Protein AF-A0A1D1XYA9-F1 (afdb_monomer)

Nearest PDB structures (foldseek):
  1x5m-assembly1_A  TM=8.424E-01  e=3.763E-08  Homo sapiens
  2jki-assembly3_U  TM=9.113E-01  e=1.840E-07  Arabidopsis thaliana
  7l7i-assembly1_E  TM=8.552E-01  e=3.092E-06  Homo sapiens
  1rl1-assembly1_A  TM=8.818E-01  e=4.400E-06  Homo sapiens
  7krj-assembly1_C  TM=6.692E-01  e=5.962E-07  Homo sapiens

InterPro domains:
  IPR007052 CS domain [PF04969] (94-170)
  IPR007052 CS domain [PS51203] (90-180)
  IPR007699 SGS domain [PS51048] (165-239)
  IPR008978 HSP20-like chaperone [G3DSA:2.60.40.790] (89-188)
  IPR008978 HSP20-like chaperone [SSF49764] (94-193)
  IPR015120 Siah interacting protein, N-terminal [PF09032] (16-77)
  IPR037201 Calcyclin-binding protein, N-terminal [SSF140106] (14-53)
  IPR037893 Calcyclin-binding Protein, CS domain [cd06468] (92-180)

Secondary structure (DSSP, 8-state):
-HHHHHHHHHHHHHHHHHHHHHHHHHHHHHH--SHHHHHHHHHHHHHHHHHHHHHS----------------------------PPPPEEE----EEEE-SSEEEEEE--SS--GGGEEEEEETTEEEEEEEEETTEEEEEEESSBSS-B-GGG-EEEE-SS-EEEEEEBSS-S--S-SB----TT-----TTS-HHHHHHHHHHHHHHHS-HHHHHHHHHHHHHHHTT----TTTT--

Sequence (239 aa):
LSLSLSITSMAAESEEQLRLDLEELTRLQGLAKRPRVASLLSSEIRSLGDQLSRAAPAVAPAKAAPAHVATSSPVGQVPTSATAAAPSYVTLGSFGWDQDGDKLKIYVSLEGVEQEKVDAVFKAMSIDVKFHDVRAKNYRCVIPKLNKEIVPEKCKVVVKPSKVIITLHKASKGNWLDLHFKEDRLKPNLDKDKNPMAGIMDLMKNMYEDGDDDMKKTIAKAWTDARSGKAADPLKGYR

Solvent-accessible surface area (backbone atoms only — not comparable to full-atom values): 14476 Å² total; per-residue (Å²): 112,73,70,62,53,53,56,53,51,55,52,51,55,52,53,50,51,53,49,53,52,43,53,51,45,53,56,51,36,77,68,43,87,47,70,71,58,30,53,53,40,53,53,49,45,50,55,49,50,53,53,54,61,68,70,48,87,82,78,81,86,90,87,79,89,88,80,90,86,90,88,80,89,89,87,83,91,78,93,75,72,84,75,73,74,75,81,70,63,45,70,64,89,71,66,51,74,51,71,53,74,53,37,35,39,38,40,35,82,44,54,65,59,51,70,89,40,48,49,76,49,62,44,49,41,27,42,39,36,36,36,48,65,35,84,84,38,28,37,32,48,72,42,85,44,34,54,59,52,34,37,43,89,69,38,50,77,46,70,39,74,63,29,32,39,39,37,41,26,47,64,56,82,62,87,75,94,48,68,54,56,69,80,73,89,78,66,80,81,73,54,91,84,52,56,75,71,55,50,52,52,51,54,52,48,54,48,44,71,76,38,57,73,70,52,29,52,52,52,54,48,53,54,51,31,62,72,68,70,54,74,74,69,88,65,83,80,77,127

Structure (mmCIF, N/CA/C/O backbone):
data_AF-A0A1D1XYA9-F1
#
_entry.id   AF-A0A1D1XYA9-F1
#
loop_
_atom_site.group_PDB
_atom_site.id
_atom_site.type_symbol
_atom_site.label_atom_id
_atom_site.label_alt_id
_atom_site.label_comp_id
_atom_site.label_asym_id
_atom_site.label_entity_id
_atom_site.label_seq_id
_atom_site.pdbx_PDB_ins_code
_atom_site.Cartn_x
_atom_site.Cartn_y
_atom_site.Cartn_z
_atom_site.occupancy
_atom_site.B_iso_or_equiv
_atom_site.auth_seq_id
_atom_site.auth_comp_id
_atom_site.auth_asym_id
_atom_site.auth_atom_id
_atom_site.pdbx_PDB_model_num
ATOM 1 N N . LEU A 1 1 ? -10.480 9.704 37.709 1.00 51.12 1 LEU A N 1
ATOM 2 C CA . LEU A 1 1 ? -10.652 11.136 37.371 1.00 51.12 1 LEU A CA 1
ATOM 3 C C . LEU A 1 1 ? -9.567 11.617 36.406 1.00 51.12 1 LEU A C 1
ATOM 5 O O . LEU A 1 1 ? -9.931 11.984 35.302 1.00 51.12 1 LEU A O 1
ATOM 9 N N . SER A 1 2 ? -8.269 11.514 36.734 1.00 50.78 2 SER A N 1
ATOM 10 C CA . SER A 1 2 ? -7.175 11.960 35.838 1.00 50.78 2 SER A CA 1
ATOM 11 C C . SER A 1 2 ? -7.139 11.249 34.464 1.00 50.78 2 SER A C 1
ATOM 13 O O . SER A 1 2 ? -7.125 11.910 33.434 1.00 50.78 2 SER A O 1
ATOM 15 N N . LEU A 1 3 ? -7.269 9.912 34.421 1.00 44.91 3 LEU A N 1
ATOM 16 C CA . LEU A 1 3 ? -7.270 9.147 33.157 1.00 44.91 3 LEU A CA 1
ATOM 17 C C . LEU A 1 3 ? -8.447 9.487 32.220 1.00 44.91 3 LEU A C 1
ATOM 19 O O . LEU A 1 3 ? -8.298 9.474 31.003 1.00 44.91 3 LEU A O 1
ATOM 23 N N . SER A 1 4 ? -9.621 9.785 32.782 1.00 46.03 4 SER A N 1
ATOM 24 C CA . SER A 1 4 ? -10.834 10.075 32.007 1.00 46.03 4 SER A CA 1
ATOM 25 C C . SER A 1 4 ? -10.767 11.447 31.330 1.00 46.03 4 SER A C 1
ATOM 27 O O . SER A 1 4 ? -11.264 11.598 30.217 1.00 46.03 4 SER A O 1
ATOM 29 N N . LEU A 1 5 ? -10.110 12.430 31.960 1.00 48.19 5 LEU A N 1
ATOM 30 C CA . LEU A 1 5 ? -9.867 13.735 31.339 1.00 48.19 5 LEU A CA 1
ATOM 31 C C . LEU A 1 5 ? -8.844 13.633 30.198 1.00 48.19 5 LEU A C 1
ATOM 33 O O . LEU A 1 5 ? -9.063 14.224 29.146 1.00 48.19 5 LEU A O 1
ATOM 37 N N . SER A 1 6 ? -7.777 12.841 30.360 1.00 50.16 6 SER A N 1
ATOM 38 C CA . SER A 1 6 ? -6.761 12.659 29.310 1.00 50.16 6 SER A CA 1
ATOM 39 C C . SER A 1 6 ? -7.313 11.973 28.056 1.00 50.16 6 SER A C 1
ATOM 41 O O . SER A 1 6 ? -7.012 12.399 26.947 1.00 50.16 6 SER A O 1
ATOM 43 N N . ILE A 1 7 ? -8.172 10.959 28.211 1.00 50.16 7 ILE A N 1
ATOM 44 C CA . ILE A 1 7 ? -8.808 10.271 27.071 1.00 50.16 7 ILE A CA 1
ATOM 45 C C . ILE A 1 7 ? -9.771 11.207 26.325 1.00 50.16 7 ILE A C 1
ATOM 47 O O . ILE A 1 7 ? -9.839 11.177 25.100 1.00 50.16 7 ILE A O 1
ATOM 51 N N . THR A 1 8 ? -10.479 12.070 27.057 1.00 55.09 8 THR A N 1
ATOM 52 C CA . THR A 1 8 ? -11.399 13.053 26.462 1.00 55.09 8 THR A CA 1
ATOM 53 C C . THR A 1 8 ? -10.635 14.158 25.719 1.00 55.09 8 THR A C 1
ATOM 55 O O . THR A 1 8 ? -11.054 14.563 24.640 1.00 55.09 8 THR A O 1
ATOM 58 N N . SER A 1 9 ? -9.480 14.586 26.247 1.00 54.47 9 SER A N 1
ATOM 59 C CA . SER A 1 9 ? -8.580 15.552 25.594 1.00 54.47 9 SER A CA 1
ATOM 60 C C . SER A 1 9 ? -8.038 15.022 24.263 1.00 54.47 9 SER A C 1
ATOM 62 O O . SER A 1 9 ? -8.155 15.692 23.244 1.00 54.47 9 SER A O 1
ATOM 64 N N . MET A 1 10 ? -7.540 13.782 24.246 1.00 56.78 10 MET A N 1
ATOM 65 C CA . MET A 1 10 ? -6.978 13.166 23.036 1.00 56.78 10 MET A CA 1
ATOM 66 C C . MET A 1 10 ? -8.022 12.926 21.933 1.00 56.78 10 MET A C 1
ATOM 68 O O . MET A 1 10 ? -7.704 12.979 20.742 1.00 56.78 10 MET A O 1
ATOM 72 N N . ALA A 1 11 ? -9.273 12.641 22.313 1.00 61.34 11 ALA A N 1
ATOM 73 C CA . ALA A 1 11 ? -10.373 12.484 21.364 1.00 61.34 11 ALA A CA 1
ATOM 74 C C . ALA A 1 11 ? -10.750 13.820 20.700 1.00 61.34 11 ALA A C 1
ATOM 76 O O . ALA A 1 11 ? -11.000 13.845 19.497 1.00 61.34 11 ALA A O 1
ATOM 77 N N . ALA A 1 12 ? -10.722 14.922 21.457 1.00 64.81 12 ALA A N 1
ATOM 78 C CA . ALA A 1 12 ? -10.974 16.264 20.935 1.00 64.81 12 ALA A CA 1
ATOM 79 C C . ALA A 1 12 ? -9.864 16.730 19.974 1.00 64.81 12 ALA A C 1
ATOM 81 O O . ALA A 1 12 ? -10.164 17.241 18.899 1.00 64.81 12 ALA A O 1
ATOM 82 N N . GLU A 1 13 ? -8.595 16.467 20.307 1.00 66.38 13 GLU A N 1
ATOM 83 C CA . GLU A 1 13 ? -7.449 16.765 19.430 1.00 66.38 13 GLU A CA 1
ATOM 84 C C . GLU A 1 13 ? -7.518 15.976 18.110 1.00 66.38 13 GLU A C 1
ATOM 86 O O . GLU A 1 13 ? -7.204 16.495 17.040 1.00 66.38 13 GLU A O 1
ATOM 91 N N . SER A 1 14 ? -7.993 14.727 18.162 1.00 74.12 14 SER A N 1
ATOM 92 C CA . SER A 1 14 ? -8.193 13.905 16.961 1.00 74.12 14 SER A CA 1
ATOM 93 C C . SER A 1 14 ? -9.337 14.430 16.083 1.00 74.12 14 SER A C 1
ATOM 95 O O . SER A 1 14 ? -9.242 14.390 14.859 1.00 74.12 14 SER A O 1
ATOM 97 N N . GLU A 1 15 ? -10.416 14.938 16.684 1.00 76.38 15 GLU A N 1
ATOM 98 C CA . GLU A 1 15 ? -11.542 15.543 15.961 1.00 76.38 15 GLU A CA 1
ATOM 99 C C . GLU A 1 15 ? -11.146 16.863 15.278 1.00 76.38 15 GLU A C 1
ATOM 101 O O . GLU A 1 15 ? -11.545 17.129 14.142 1.00 76.38 15 GLU A O 1
ATOM 106 N N . GLU A 1 16 ? -10.336 17.678 15.954 1.00 80.19 16 GLU A N 1
ATOM 107 C CA . GLU A 1 16 ? -9.796 18.926 15.412 1.00 80.19 16 GLU A CA 1
ATOM 108 C C . GLU A 1 16 ? -8.854 18.666 14.231 1.00 80.19 16 GLU A C 1
ATOM 110 O O . GLU A 1 16 ? -9.000 19.295 13.181 1.00 80.19 16 GLU A O 1
ATOM 115 N N . GLN A 1 17 ? -7.972 17.668 14.340 1.00 76.75 17 GLN A N 1
ATOM 116 C CA . GLN A 1 17 ? -7.098 17.270 13.235 1.00 76.75 17 GLN A CA 1
ATOM 117 C C . GLN A 1 17 ? -7.904 16.809 12.011 1.00 76.75 17 GLN A C 1
ATOM 119 O O . GLN A 1 17 ? -7.635 17.241 10.894 1.00 76.75 17 GLN A O 1
ATOM 124 N N . LEU A 1 18 ? -8.957 16.008 12.218 1.00 77.75 18 LEU A N 1
ATOM 125 C CA . LEU A 1 18 ? -9.845 15.570 11.136 1.00 77.75 18 LEU A CA 1
ATOM 126 C C . LEU A 1 18 ? -10.568 16.742 10.455 1.00 77.75 18 LEU A C 1
ATOM 128 O O . LEU A 1 18 ? -10.808 16.692 9.248 1.00 77.75 18 LEU A O 1
ATOM 132 N N . ARG A 1 19 ? -10.922 17.797 11.201 1.00 82.12 19 ARG A N 1
ATOM 133 C CA . ARG A 1 19 ? -11.514 19.018 10.632 1.00 82.12 19 ARG A CA 1
ATOM 134 C C . ARG A 1 19 ? -10.528 19.776 9.750 1.00 82.12 19 ARG A C 1
ATOM 136 O O . ARG A 1 19 ? -10.905 20.167 8.645 1.00 82.12 19 ARG A O 1
ATOM 143 N N . LEU A 1 20 ? -9.295 19.958 10.222 1.00 84.00 20 LEU A N 1
ATOM 144 C CA . LEU A 1 20 ? -8.232 20.629 9.468 1.00 84.00 20 LEU A CA 1
ATOM 145 C C . LEU A 1 20 ? -7.917 19.875 8.170 1.00 84.00 20 LEU A C 1
ATOM 147 O O . LEU A 1 20 ? -7.847 20.481 7.100 1.00 84.00 20 LEU A O 1
ATOM 151 N N . ASP A 1 21 ? -7.829 18.548 8.246 1.00 80.19 21 ASP A N 1
ATOM 152 C CA . ASP A 1 21 ? -7.585 17.692 7.086 1.00 80.19 21 ASP A CA 1
ATOM 153 C C . ASP A 1 21 ? -8.730 17.800 6.052 1.00 80.19 21 ASP A C 1
ATOM 155 O O . ASP A 1 21 ? -8.491 17.852 4.842 1.00 80.19 21 ASP A O 1
ATOM 159 N N . LEU A 1 22 ? -9.989 17.882 6.506 1.00 84.12 22 LEU A N 1
ATOM 160 C CA . LEU A 1 22 ? -11.164 18.043 5.637 1.00 84.12 22 LEU A CA 1
ATOM 161 C C . LEU A 1 22 ? -11.150 19.405 4.922 1.00 84.12 22 LEU A C 1
ATOM 163 O O . LEU A 1 22 ? -11.415 19.484 3.715 1.00 84.12 22 LEU A O 1
ATOM 167 N N . GLU A 1 23 ? -10.803 20.473 5.639 1.00 87.25 23 GLU A N 1
ATOM 168 C CA . GLU A 1 23 ? -10.660 21.814 5.068 1.00 87.25 23 GLU A CA 1
ATOM 169 C C . GLU A 1 23 ? -9.548 21.856 4.007 1.00 87.25 23 GLU A C 1
ATOM 171 O O . GLU A 1 23 ? -9.762 22.344 2.889 1.00 87.25 23 GLU A O 1
ATOM 176 N N . GLU A 1 24 ? -8.387 21.265 4.300 1.00 91.19 24 GLU A N 1
ATOM 177 C CA . GLU A 1 24 ? -7.273 21.205 3.355 1.00 91.19 24 GLU A CA 1
ATOM 178 C C . GLU A 1 24 ? -7.625 20.398 2.098 1.00 91.19 24 GLU A C 1
ATOM 180 O O . GLU A 1 24 ? -7.390 20.862 0.975 1.00 91.19 24 GLU A O 1
ATOM 185 N N . LEU A 1 25 ? -8.242 19.224 2.248 1.00 86.12 25 LEU A N 1
ATOM 186 C CA . LEU A 1 25 ? -8.648 18.394 1.111 1.00 86.12 25 LEU A CA 1
ATOM 187 C C . LEU A 1 25 ? -9.691 19.088 0.232 1.00 86.12 25 LEU A C 1
ATOM 189 O O . LEU A 1 25 ? -9.621 18.986 -0.996 1.00 86.12 25 LEU A O 1
ATOM 193 N N . THR A 1 26 ? -10.613 19.841 0.835 1.00 85.88 26 THR A N 1
ATOM 194 C CA . THR A 1 26 ? -11.603 20.647 0.103 1.00 85.88 26 THR A CA 1
ATOM 195 C C . THR A 1 26 ? -10.918 21.741 -0.718 1.00 85.88 26 THR A C 1
ATOM 197 O O . THR A 1 26 ? -11.219 21.921 -1.902 1.00 85.88 26 THR A O 1
ATOM 200 N N . ARG A 1 27 ? -9.918 22.420 -0.14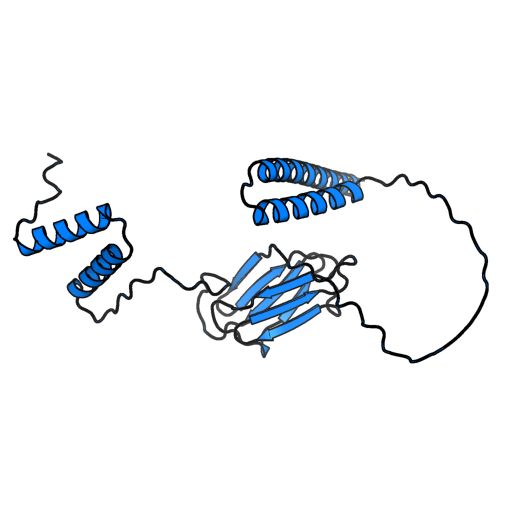1 1.00 93.06 27 ARG A N 1
ATOM 201 C CA . ARG A 1 27 ? -9.097 23.405 -0.862 1.00 93.06 27 ARG A CA 1
ATOM 202 C C . ARG A 1 27 ? -8.337 22.765 -2.027 1.00 93.06 27 ARG A C 1
ATOM 204 O O . ARG A 1 27 ? -8.321 23.315 -3.129 1.00 93.06 27 ARG A O 1
ATOM 211 N N . LEU A 1 28 ? -7.732 21.594 -1.814 1.00 85.62 28 LEU A N 1
ATOM 212 C CA . LEU A 1 28 ? -6.995 20.858 -2.848 1.00 85.62 28 LEU A CA 1
ATOM 213 C C . LEU A 1 28 ? -7.907 20.356 -3.973 1.00 85.62 28 LEU A C 1
ATOM 215 O O . LEU A 1 28 ? -7.506 20.379 -5.139 1.00 85.62 28 LEU A O 1
ATOM 219 N N . GLN A 1 29 ? -9.142 19.958 -3.657 1.00 88.06 29 GLN A N 1
ATOM 220 C CA . GLN A 1 29 ? -10.136 19.570 -4.657 1.00 88.06 29 GLN A CA 1
ATOM 221 C C . GLN A 1 29 ? -10.451 20.730 -5.609 1.00 88.06 29 GLN A C 1
ATOM 223 O O . GLN A 1 29 ? -10.501 20.516 -6.820 1.00 88.06 29 GLN A O 1
ATOM 228 N N . GLY A 1 30 ? -10.582 21.957 -5.091 1.00 85.88 30 GLY A N 1
ATOM 229 C CA . GLY A 1 30 ? -10.803 23.157 -5.906 1.00 85.88 30 GLY A CA 1
ATOM 230 C C . GLY A 1 30 ? -9.649 23.485 -6.863 1.00 85.88 30 GLY A C 1
ATOM 231 O O . GLY A 1 30 ? -9.859 24.095 -7.909 1.00 85.88 30 GLY A O 1
ATOM 232 N N . LEU A 1 31 ? -8.429 23.038 -6.547 1.00 91.44 31 LEU A N 1
ATOM 233 C CA . LEU A 1 31 ? -7.243 23.215 -7.393 1.00 91.44 31 LEU A CA 1
ATOM 234 C C . LEU A 1 31 ? -7.054 22.077 -8.414 1.00 91.44 31 LEU A C 1
ATOM 236 O O . LEU A 1 31 ? -6.253 22.198 -9.349 1.00 91.44 31 LEU A O 1
ATOM 240 N N . ALA A 1 32 ? -7.768 20.960 -8.259 1.00 89.44 32 ALA A N 1
ATOM 241 C CA . ALA A 1 32 ? -7.573 19.766 -9.068 1.00 89.44 32 ALA A CA 1
ATOM 242 C C . ALA A 1 32 ? -8.184 19.912 -10.475 1.00 89.44 32 ALA A C 1
ATOM 244 O O . ALA A 1 32 ? -9.393 19.859 -10.668 1.00 89.44 32 ALA A O 1
ATOM 245 N N . LYS A 1 33 ? -7.325 19.999 -11.500 1.00 86.38 33 LYS A N 1
ATOM 246 C CA . LYS A 1 33 ? -7.744 20.092 -12.916 1.00 86.38 33 LYS A CA 1
ATOM 247 C C . LYS A 1 33 ? -8.022 18.738 -13.580 1.00 86.38 33 LYS A C 1
ATOM 249 O O . LYS A 1 33 ? -8.613 18.684 -14.654 1.00 86.38 33 LYS A O 1
ATOM 254 N N . ARG A 1 34 ? -7.547 17.634 -12.987 1.00 83.44 34 ARG A N 1
ATOM 255 C CA . ARG A 1 34 ? -7.696 16.282 -13.550 1.00 83.44 34 ARG A CA 1
ATOM 256 C C . ARG A 1 34 ? -8.888 15.559 -12.906 1.00 83.44 34 ARG A C 1
ATOM 258 O O . ARG A 1 34 ? -8.897 15.420 -11.684 1.00 83.44 34 ARG A O 1
ATOM 265 N N . PRO A 1 35 ? -9.817 14.982 -13.692 1.00 71.12 35 PRO A N 1
ATOM 266 C CA . PRO A 1 35 ? -11.052 14.388 -13.168 1.00 71.12 35 PRO A CA 1
ATOM 267 C C . PRO A 1 35 ? -10.803 13.183 -12.253 1.00 71.12 35 PRO A C 1
ATOM 269 O O . PRO A 1 35 ? -11.476 13.022 -11.241 1.00 71.12 35 PRO A O 1
ATOM 272 N N . ARG A 1 36 ? -9.777 12.372 -12.546 1.00 68.69 36 ARG A N 1
ATOM 273 C CA . ARG A 1 36 ? -9.372 11.262 -11.664 1.00 68.69 36 ARG A CA 1
ATOM 274 C C . ARG A 1 36 ? -8.899 11.743 -10.288 1.00 68.69 36 ARG A C 1
ATOM 276 O O . ARG A 1 36 ? -9.199 11.101 -9.291 1.00 68.69 36 ARG A O 1
ATOM 283 N N . VAL A 1 37 ? -8.187 12.870 -10.237 1.00 69.44 37 VAL A N 1
ATOM 284 C CA . VAL A 1 37 ? -7.671 13.445 -8.985 1.00 69.44 37 VAL A CA 1
ATOM 285 C C . VAL A 1 37 ? -8.808 14.088 -8.191 1.00 69.44 37 VAL A C 1
ATOM 287 O O . VAL A 1 37 ? -8.926 13.843 -6.997 1.00 69.44 37 VAL A O 1
ATOM 290 N N . ALA A 1 38 ? -9.704 14.819 -8.858 1.00 79.50 38 ALA A N 1
ATOM 291 C CA . ALA A 1 38 ? -10.894 15.390 -8.226 1.00 79.50 38 ALA A CA 1
ATOM 292 C C . ALA A 1 38 ? -11.816 14.308 -7.635 1.00 79.50 38 ALA A C 1
ATOM 294 O O . ALA A 1 38 ? -12.312 14.464 -6.520 1.00 79.50 38 ALA A O 1
ATOM 295 N N . SER A 1 39 ? -11.997 13.187 -8.346 1.00 73.38 39 SER A N 1
ATOM 296 C CA . SER A 1 39 ? -12.776 12.046 -7.853 1.00 73.38 39 SER A CA 1
ATOM 297 C C . SER A 1 39 ? -12.146 11.418 -6.609 1.00 73.38 39 SER A C 1
ATOM 299 O O . SER A 1 39 ? -12.869 11.130 -5.659 1.00 73.38 39 SER A O 1
ATOM 301 N N . LEU A 1 40 ? -10.822 11.241 -6.590 1.00 81.50 40 LEU A N 1
ATOM 302 C CA . LEU A 1 40 ? -10.108 10.683 -5.440 1.00 81.50 40 LEU A CA 1
ATOM 303 C C . LEU A 1 40 ? -10.218 11.592 -4.205 1.00 81.50 40 LEU A C 1
ATOM 305 O O . LEU A 1 40 ? -10.551 11.127 -3.118 1.00 81.50 40 LEU A O 1
ATOM 309 N N . LEU A 1 41 ? -10.011 12.899 -4.385 1.00 83.25 41 LEU A N 1
ATOM 310 C CA . LEU A 1 41 ? -10.165 13.880 -3.307 1.00 83.25 41 LEU A CA 1
ATOM 311 C C . LEU A 1 41 ? -11.614 13.917 -2.799 1.00 83.25 41 LEU A C 1
ATOM 313 O O . LEU A 1 41 ? -11.841 13.918 -1.596 1.00 83.25 41 LEU A O 1
ATOM 317 N N . SER A 1 42 ? -12.606 13.843 -3.695 1.00 81.94 42 SER A N 1
ATOM 318 C CA . SER A 1 42 ? -14.026 13.825 -3.312 1.00 81.94 42 SER A CA 1
ATOM 319 C C . SER A 1 42 ? -14.422 12.601 -2.480 1.00 81.94 42 SER A C 1
ATOM 321 O O . SER A 1 42 ? -15.252 12.714 -1.575 1.00 81.94 42 SER A O 1
ATOM 323 N N . SER A 1 43 ? -13.836 11.432 -2.765 1.00 79.31 43 SER A N 1
ATOM 324 C CA . SER A 1 43 ? -14.090 10.228 -1.974 1.00 79.31 43 SER A CA 1
ATOM 325 C C . SER A 1 43 ? -13.469 10.320 -0.586 1.00 79.31 43 SER A C 1
ATOM 327 O O . SER A 1 43 ? -14.096 9.884 0.377 1.00 79.31 43 SER A O 1
ATOM 329 N N . GLU A 1 44 ? -12.287 10.929 -0.469 1.00 82.12 44 GLU A N 1
ATOM 330 C CA . GLU A 1 44 ? -11.611 11.085 0.821 1.00 82.12 44 GLU A CA 1
ATOM 331 C C . GLU A 1 44 ? -12.304 12.136 1.700 1.00 82.12 44 GLU A C 1
ATOM 333 O O . GLU A 1 44 ? -12.568 11.877 2.870 1.00 82.12 44 GLU A O 1
ATOM 338 N N . ILE A 1 45 ? -12.727 13.265 1.115 1.00 87.12 45 ILE A N 1
ATOM 339 C CA . ILE A 1 45 ? -13.539 14.288 1.801 1.00 87.12 45 ILE A CA 1
ATOM 340 C C . ILE A 1 45 ? -14.815 13.665 2.382 1.00 87.12 45 ILE A C 1
ATOM 342 O O . ILE A 1 45 ? -15.163 13.914 3.535 1.00 87.12 45 ILE A O 1
ATOM 346 N N . ARG A 1 46 ? -15.501 12.811 1.610 1.00 79.62 46 ARG A N 1
ATOM 347 C CA . ARG A 1 46 ? -16.695 12.094 2.086 1.00 79.62 46 ARG A CA 1
ATOM 348 C C . ARG A 1 46 ? -16.361 11.133 3.229 1.00 79.62 46 ARG A C 1
ATOM 350 O O . ARG A 1 46 ? -17.064 11.116 4.230 1.00 79.62 46 ARG A O 1
ATOM 357 N N . SER A 1 47 ? -15.282 10.365 3.088 1.00 81.44 47 SER A N 1
ATOM 358 C CA . SER A 1 47 ? -14.818 9.415 4.106 1.00 81.44 47 SER A CA 1
ATOM 359 C C . SER A 1 47 ? -14.504 10.099 5.443 1.00 81.44 47 SER A C 1
ATOM 361 O O . SER A 1 47 ? -14.870 9.586 6.501 1.00 81.44 47 SER A O 1
ATOM 363 N N . LEU A 1 48 ? -13.854 11.266 5.412 1.00 78.44 48 LEU A N 1
ATOM 364 C CA . LEU A 1 48 ? -13.5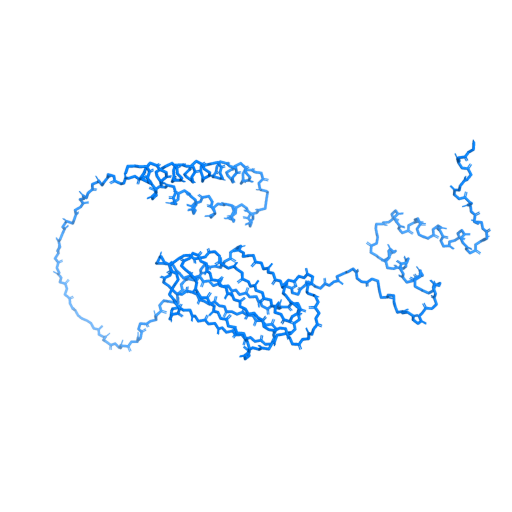44 12.056 6.607 1.00 78.44 48 LEU A CA 1
ATOM 365 C C . LEU A 1 48 ? -14.786 12.740 7.188 1.00 78.44 48 LEU A C 1
ATOM 367 O O . LEU A 1 48 ? -14.966 12.729 8.403 1.00 78.44 48 LEU A O 1
ATOM 371 N N . GLY A 1 49 ? -15.685 13.251 6.341 1.00 78.00 49 GLY A N 1
ATOM 372 C CA . GLY A 1 49 ? -16.975 13.796 6.776 1.00 78.00 49 GLY A CA 1
ATOM 373 C C . GLY A 1 49 ? -17.832 12.765 7.519 1.00 78.00 49 GLY A C 1
ATOM 374 O O . GLY A 1 49 ? -18.377 13.061 8.582 1.00 78.00 49 GLY A O 1
ATOM 375 N N . ASP A 1 50 ? -17.878 11.526 7.022 1.00 76.88 50 ASP A N 1
ATOM 376 C CA . ASP A 1 50 ? -18.584 10.422 7.679 1.00 76.88 50 ASP A CA 1
ATOM 377 C C . ASP A 1 50 ? -17.945 10.070 9.036 1.00 76.88 50 ASP A C 1
ATOM 379 O O . ASP A 1 50 ? -18.657 9.843 10.017 1.00 76.88 50 ASP A O 1
ATOM 383 N N . GLN A 1 51 ? -16.609 10.067 9.126 1.00 74.81 51 GLN A N 1
ATOM 384 C CA . GLN A 1 51 ? -15.883 9.826 10.381 1.00 74.81 51 GLN A CA 1
ATOM 385 C C . GLN A 1 51 ? -16.135 10.927 11.419 1.00 74.81 51 GLN A C 1
ATOM 387 O O . GLN A 1 51 ? -16.377 10.614 12.584 1.00 74.81 51 GLN A O 1
ATOM 392 N N . LEU A 1 52 ? -16.162 12.190 10.988 1.00 78.19 52 LEU A N 1
ATOM 393 C CA . LEU A 1 52 ? -16.436 13.340 11.848 1.00 78.19 52 LEU A CA 1
ATOM 394 C C . LEU A 1 52 ? -17.894 13.350 12.337 1.00 78.19 52 LEU A C 1
ATOM 396 O O . LEU A 1 52 ? -18.160 13.584 13.512 1.00 78.19 52 LEU A O 1
ATOM 400 N N . SER A 1 53 ? -18.846 13.009 11.461 1.00 75.88 53 SER A N 1
ATOM 401 C CA . SER A 1 53 ? -20.267 12.908 11.826 1.00 75.88 53 SER A CA 1
ATOM 402 C C . SER A 1 53 ? -20.549 11.793 12.841 1.00 75.88 53 SER A C 1
ATOM 404 O O . SER A 1 53 ? -21.438 11.924 13.678 1.00 75.88 53 SER A O 1
ATOM 406 N N . ARG A 1 54 ? -19.768 10.706 12.795 1.00 70.75 54 ARG A N 1
ATOM 407 C CA . ARG A 1 54 ? -19.880 9.562 13.707 1.00 70.75 54 ARG A CA 1
ATOM 408 C C . ARG A 1 54 ? -19.211 9.814 15.063 1.00 70.75 54 ARG A C 1
ATOM 410 O O . ARG A 1 54 ? -19.542 9.121 16.023 1.00 70.75 54 ARG A O 1
ATOM 417 N N . ALA A 1 55 ? -18.285 10.771 15.138 1.00 60.09 55 ALA A N 1
ATOM 418 C CA . ALA A 1 55 ? -17.645 11.204 16.380 1.00 60.09 55 ALA A CA 1
ATOM 419 C C . ALA A 1 55 ? -18.537 12.145 17.218 1.00 60.09 55 ALA A C 1
ATOM 421 O O . ALA A 1 55 ? -18.370 12.216 18.434 1.00 60.09 55 ALA A O 1
ATOM 422 N N . ALA A 1 56 ? -19.531 12.802 16.608 1.00 50.50 56 ALA A N 1
ATOM 423 C CA . ALA A 1 56 ? -20.525 13.588 17.334 1.00 50.50 56 ALA A CA 1
ATOM 424 C C . ALA A 1 56 ? -21.566 12.676 18.031 1.00 50.50 56 ALA A C 1
ATOM 426 O O . ALA A 1 56 ? -22.054 11.720 17.420 1.00 50.50 56 ALA A O 1
ATOM 427 N N . PRO A 1 57 ? -21.958 12.944 19.293 1.00 44.25 57 PRO A N 1
ATOM 428 C CA . PRO A 1 57 ? -22.964 12.145 19.985 1.00 44.25 57 PRO A CA 1
ATOM 429 C C . PRO A 1 57 ? -24.328 12.285 19.293 1.00 44.25 57 PRO A C 1
ATOM 431 O O . PRO A 1 57 ? -24.923 13.360 19.240 1.00 44.25 57 PRO A O 1
ATOM 434 N N . ALA A 1 58 ? -24.817 11.169 18.753 1.00 39.91 58 ALA A N 1
ATOM 435 C CA . ALA A 1 58 ? -26.084 11.070 18.045 1.00 39.91 58 ALA A CA 1
ATOM 436 C C . ALA A 1 58 ? -27.281 11.352 18.971 1.00 39.91 58 ALA A C 1
ATOM 438 O O . ALA A 1 58 ? -27.589 10.565 19.865 1.00 39.91 58 ALA A O 1
ATOM 439 N N . VAL A 1 59 ? -28.017 12.429 18.695 1.00 40.06 59 VAL A N 1
ATOM 440 C CA . VAL A 1 59 ? -29.428 12.542 19.081 1.00 40.06 59 VAL A CA 1
ATOM 441 C C . VAL A 1 59 ? -30.251 12.053 17.893 1.00 40.06 59 VAL A C 1
ATOM 443 O O . VAL A 1 59 ? -30.328 12.710 16.857 1.00 40.06 59 VAL A O 1
ATOM 446 N N . ALA A 1 60 ? -30.827 10.859 18.031 1.00 46.09 60 ALA A N 1
ATOM 447 C CA . ALA A 1 60 ? -31.842 10.341 17.118 1.00 46.09 60 ALA A CA 1
ATOM 448 C C . ALA A 1 60 ? -33.103 11.232 17.140 1.00 46.09 60 ALA A C 1
ATOM 450 O O . ALA A 1 60 ? -33.358 11.930 18.124 1.00 46.09 60 ALA A O 1
ATOM 451 N N . PRO A 1 61 ? -33.973 11.121 16.123 1.00 45.06 61 PRO A N 1
ATOM 452 C CA . PRO A 1 61 ? -35.173 10.343 16.422 1.00 45.06 61 PRO A CA 1
ATOM 453 C C . PRO A 1 61 ? -35.635 9.412 15.294 1.00 45.06 61 PRO A C 1
ATOM 455 O O . PRO A 1 61 ? -35.485 9.671 14.103 1.00 45.06 61 PRO A O 1
ATOM 458 N N . ALA A 1 62 ? -36.256 8.320 15.737 1.00 48.88 62 ALA A N 1
ATOM 459 C CA . ALA A 1 62 ? -36.968 7.327 14.949 1.00 48.88 62 ALA A CA 1
ATOM 460 C C . ALA A 1 62 ? -38.384 7.785 14.541 1.00 48.88 62 ALA A C 1
ATOM 462 O O . ALA A 1 62 ? -39.067 8.463 15.309 1.00 48.88 62 ALA A O 1
ATOM 463 N N . LYS A 1 63 ? -38.851 7.327 13.371 1.00 35.41 63 LYS A N 1
ATOM 464 C CA . LYS A 1 63 ? -40.262 7.105 12.963 1.00 35.41 63 LYS A CA 1
ATOM 465 C C . LYS A 1 63 ? -40.249 6.591 11.515 1.00 35.41 63 LYS A C 1
ATOM 467 O O . LYS A 1 63 ? -39.458 7.093 10.734 1.00 35.41 63 LYS A O 1
ATOM 472 N N . ALA A 1 64 ? -41.091 5.704 11.003 1.00 31.81 64 ALA A N 1
ATOM 473 C CA . ALA A 1 64 ? -42.027 4.693 11.487 1.00 31.81 64 ALA A CA 1
ATOM 474 C C . ALA A 1 64 ? -42.499 3.961 10.205 1.00 31.81 64 ALA A C 1
ATOM 476 O O . ALA A 1 64 ? -42.759 4.621 9.201 1.00 31.81 64 ALA A O 1
ATOM 477 N N . ALA A 1 65 ? -42.611 2.630 10.224 1.00 36.50 65 ALA A N 1
ATOM 478 C CA . ALA A 1 65 ? -43.487 1.906 9.289 1.00 36.50 65 ALA A CA 1
ATOM 479 C C . ALA A 1 65 ? -44.954 2.097 9.727 1.00 36.50 65 ALA A C 1
ATOM 481 O O . ALA A 1 65 ? -45.187 2.361 10.913 1.00 36.50 65 ALA A O 1
ATOM 482 N N . PRO A 1 66 ? -45.938 2.030 8.810 1.00 43.09 66 PRO A N 1
ATOM 483 C CA . PRO A 1 66 ? -46.697 0.779 8.567 1.00 43.09 66 PRO A CA 1
ATOM 484 C C . PRO A 1 66 ? -47.189 0.650 7.091 1.00 43.09 66 PRO A C 1
ATOM 486 O O . PRO A 1 66 ? -47.056 1.598 6.332 1.00 43.09 66 PRO A O 1
ATOM 489 N N . ALA A 1 67 ? -47.865 -0.378 6.561 1.00 32.12 67 ALA A N 1
ATOM 490 C CA . ALA A 1 67 ? -47.963 -1.831 6.732 1.00 32.12 67 ALA A CA 1
ATOM 491 C C . ALA A 1 67 ? -49.046 -2.348 5.719 1.00 32.12 67 ALA A C 1
ATOM 493 O O . ALA A 1 67 ? -50.084 -1.706 5.620 1.00 32.12 67 ALA A O 1
ATOM 494 N N . HIS A 1 68 ? -48.823 -3.499 5.046 1.00 33.50 68 HIS A N 1
ATOM 495 C CA . HIS A 1 68 ? -49.789 -4.444 4.385 1.00 33.50 68 HIS A CA 1
ATOM 496 C C . HIS A 1 68 ? -50.671 -3.933 3.194 1.00 33.50 68 HIS A C 1
ATOM 498 O O . HIS A 1 68 ? -50.946 -2.751 3.100 1.00 33.50 68 HIS A O 1
ATOM 504 N N . VAL A 1 69 ? -51.141 -4.702 2.186 1.00 29.17 69 VAL A N 1
ATOM 505 C CA . VAL A 1 69 ? -51.771 -6.048 2.118 1.00 29.17 69 VAL A CA 1
ATOM 506 C C . VAL A 1 69 ? -51.611 -6.681 0.705 1.00 29.17 69 VAL A C 1
ATOM 508 O O . VAL A 1 69 ? -51.429 -5.988 -0.290 1.00 29.17 69 VAL A O 1
ATOM 511 N N . ALA A 1 70 ? -51.684 -8.016 0.661 1.00 35.69 70 ALA A N 1
ATOM 512 C CA . ALA A 1 70 ? -51.468 -8.974 -0.431 1.00 35.69 70 ALA A CA 1
ATOM 513 C C . ALA A 1 70 ? -52.609 -9.177 -1.461 1.00 35.69 70 ALA A C 1
ATOM 515 O O . ALA A 1 70 ? -53.761 -8.905 -1.141 1.00 35.69 70 ALA A O 1
ATOM 516 N N . THR A 1 71 ? -52.281 -9.774 -2.627 1.00 27.55 71 THR A N 1
ATOM 517 C CA . THR A 1 71 ? -52.973 -10.840 -3.437 1.00 27.55 71 THR A CA 1
ATOM 518 C C . THR A 1 71 ? -52.407 -10.806 -4.880 1.00 27.55 71 THR A C 1
ATOM 520 O O . THR A 1 71 ? -52.124 -9.722 -5.365 1.00 27.55 71 THR A O 1
ATOM 523 N N . SER A 1 72 ? -52.155 -11.857 -5.674 1.00 32.69 72 SER A N 1
ATOM 524 C CA . SER A 1 72 ? -52.274 -13.326 -5.626 1.00 32.69 72 SER A CA 1
ATOM 525 C C . SER A 1 72 ? -51.465 -13.933 -6.811 1.00 32.69 72 SER A C 1
ATOM 527 O O . SER A 1 72 ? -51.430 -13.334 -7.879 1.00 32.69 72 SER A O 1
ATOM 529 N N . SER A 1 73 ? -50.850 -15.101 -6.576 1.00 36.38 73 SER A N 1
ATOM 530 C CA . SER A 1 73 ? -50.229 -16.182 -7.401 1.00 36.38 73 SER A CA 1
ATOM 531 C C . SER A 1 73 ? -50.524 -16.344 -8.921 1.00 36.38 73 SER A C 1
ATOM 533 O O . SER A 1 73 ? -51.501 -15.781 -9.399 1.00 36.38 73 SER A O 1
ATOM 535 N N . PRO A 1 74 ? -49.918 -17.337 -9.637 1.00 52.72 74 PRO A N 1
ATOM 536 C CA . PRO A 1 74 ? -48.540 -17.887 -9.633 1.00 52.72 74 PRO A CA 1
ATOM 537 C C . PRO A 1 74 ? -47.955 -18.044 -11.072 1.00 52.72 74 PRO A C 1
ATOM 539 O O . PRO A 1 74 ? -48.673 -17.866 -12.046 1.00 52.72 74 PRO A O 1
ATOM 542 N N . VAL A 1 75 ? -46.678 -18.438 -11.219 1.00 30.23 75 VAL A N 1
ATOM 543 C CA . VAL A 1 75 ? -46.178 -19.495 -12.147 1.00 30.23 75 VAL A CA 1
ATOM 544 C C . VAL A 1 75 ? -44.640 -19.492 -12.158 1.00 30.23 75 VAL A C 1
ATOM 546 O O . VAL A 1 75 ? -44.013 -18.466 -12.394 1.00 30.23 75 VAL A O 1
ATOM 549 N N . GLY A 1 76 ? -44.054 -20.678 -11.956 1.00 32.53 76 GLY A N 1
ATOM 550 C CA . GLY A 1 76 ? -42.726 -21.029 -12.473 1.00 32.53 76 GLY A CA 1
ATOM 551 C C . GLY A 1 76 ? -41.546 -20.870 -11.514 1.00 32.53 76 GLY A C 1
ATOM 552 O O . GLY A 1 76 ? -40.777 -19.924 -11.620 1.00 32.53 76 GLY A O 1
ATOM 553 N N . GLN A 1 77 ? -41.354 -21.846 -10.625 1.00 35.84 77 GLN A N 1
ATOM 554 C CA . GLN A 1 77 ? -40.079 -22.061 -9.940 1.00 35.84 77 GLN A CA 1
ATOM 555 C C . GLN A 1 77 ? -39.029 -22.624 -10.911 1.00 35.84 77 GLN A C 1
ATOM 557 O O . GLN A 1 77 ? -39.277 -23.624 -11.581 1.00 35.84 77 GLN A O 1
ATOM 562 N N . VAL A 1 78 ? -37.826 -22.054 -10.878 1.00 35.56 78 VAL A N 1
ATOM 563 C CA . VAL A 1 78 ? -36.563 -22.788 -11.050 1.00 35.56 78 VAL A CA 1
ATOM 564 C C . VAL A 1 78 ? -35.529 -22.141 -10.118 1.00 35.56 78 VAL A C 1
ATOM 566 O O . VAL A 1 78 ? -35.404 -20.915 -10.126 1.00 35.56 78 VAL A O 1
ATOM 569 N N . PRO A 1 79 ? -34.831 -22.911 -9.263 1.00 44.59 79 PRO A N 1
ATOM 570 C CA . PRO A 1 79 ? -33.908 -22.365 -8.283 1.00 44.59 79 PRO A CA 1
ATOM 571 C C . PRO A 1 79 ? -32.551 -22.160 -8.953 1.00 44.59 79 PRO A C 1
ATOM 573 O O . PRO A 1 79 ? -31.827 -23.121 -9.200 1.00 44.59 79 PRO A O 1
ATOM 576 N N . THR A 1 80 ? -32.180 -20.913 -9.224 1.00 31.98 80 THR A N 1
ATOM 577 C CA . THR A 1 80 ? -30.810 -20.601 -9.639 1.00 31.98 80 THR A CA 1
ATOM 578 C C . THR A 1 80 ? -30.202 -19.681 -8.601 1.00 31.98 80 THR A C 1
ATOM 580 O O . THR A 1 80 ? -30.512 -18.496 -8.540 1.00 31.98 80 THR A O 1
ATOM 583 N N . SER A 1 81 ? -29.407 -20.315 -7.741 1.00 37.41 81 SER A N 1
ATOM 584 C CA . SER A 1 81 ? -28.286 -19.800 -6.963 1.00 37.41 81 SER A CA 1
ATOM 585 C C . SER A 1 81 ? -28.262 -18.293 -6.738 1.00 37.41 81 SER A C 1
ATOM 587 O O . SER A 1 81 ? -27.989 -17.517 -7.651 1.00 37.41 81 SER A O 1
ATOM 589 N N . ALA A 1 82 ? -28.438 -17.902 -5.475 1.00 38.00 82 ALA A N 1
ATOM 590 C CA . ALA A 1 82 ? -28.005 -16.608 -4.982 1.00 38.00 82 ALA A CA 1
ATOM 591 C C . ALA A 1 82 ? -26.568 -16.353 -5.461 1.00 38.00 82 ALA A C 1
ATOM 593 O O . ALA A 1 82 ? -25.616 -16.963 -4.972 1.00 38.00 82 ALA A O 1
ATOM 594 N N . THR A 1 83 ? -26.418 -15.472 -6.448 1.00 35.28 83 THR A N 1
ATOM 595 C CA . THR A 1 83 ? -25.144 -14.847 -6.771 1.00 35.28 83 THR A CA 1
ATOM 596 C C . THR A 1 83 ? -24.729 -14.115 -5.507 1.00 35.28 83 THR A C 1
ATOM 598 O O . THR A 1 83 ? -25.243 -13.036 -5.215 1.00 35.28 83 THR A O 1
ATOM 601 N N . ALA A 1 84 ? -23.864 -14.746 -4.710 1.00 44.88 84 ALA A N 1
ATOM 602 C CA . ALA A 1 84 ? -23.203 -14.102 -3.594 1.00 44.88 84 ALA A CA 1
ATOM 603 C C . ALA A 1 84 ? -22.572 -12.826 -4.153 1.00 44.88 84 ALA A C 1
ATOM 605 O O . ALA A 1 84 ? -21.666 -12.890 -4.987 1.00 44.88 84 ALA A O 1
ATOM 606 N N . ALA A 1 85 ? -23.133 -11.675 -3.777 1.00 50.81 85 ALA A N 1
ATOM 607 C CA . ALA A 1 85 ? -22.605 -10.381 -4.158 1.00 50.81 85 ALA A CA 1
ATOM 608 C C . ALA A 1 85 ? -21.116 -10.386 -3.806 1.00 50.81 85 ALA A C 1
ATOM 610 O O . ALA A 1 85 ? -20.758 -10.603 -2.646 1.00 50.81 85 ALA A O 1
ATOM 611 N N . ALA A 1 86 ? -20.255 -10.247 -4.817 1.00 53.78 86 ALA A N 1
ATOM 612 C CA . ALA A 1 86 ? -18.820 -10.266 -4.602 1.00 53.78 86 ALA A CA 1
ATOM 613 C C . ALA A 1 86 ? -18.488 -9.214 -3.530 1.00 53.78 86 ALA A C 1
ATOM 615 O O . ALA A 1 86 ? -18.920 -8.066 -3.672 1.00 53.78 86 ALA A O 1
ATOM 616 N N . PRO A 1 87 ? -17.781 -9.580 -2.447 1.00 58.84 87 PRO A N 1
ATOM 617 C CA . PRO A 1 87 ? -17.474 -8.638 -1.384 1.00 58.84 87 PRO A CA 1
ATOM 618 C C . PRO A 1 87 ? -16.773 -7.410 -1.972 1.00 58.84 87 PRO A C 1
ATOM 620 O O . PRO A 1 87 ? -15.761 -7.522 -2.664 1.00 58.84 87 PRO A O 1
ATOM 623 N N . SER A 1 88 ? -17.333 -6.225 -1.729 1.00 72.31 88 SER A N 1
ATOM 624 C CA . SER A 1 88 ? -16.722 -4.965 -2.143 1.00 72.31 88 SER A CA 1
ATOM 625 C C . SER A 1 88 ? -15.475 -4.726 -1.295 1.00 72.31 88 SER A C 1
ATOM 627 O O . SER A 1 88 ? -15.590 -4.574 -0.075 1.00 72.31 88 SER A O 1
ATOM 629 N N . TYR A 1 89 ? -14.298 -4.703 -1.921 1.00 72.81 89 TYR A N 1
ATOM 630 C CA . TYR A 1 89 ? -13.028 -4.431 -1.246 1.00 72.81 89 TYR A CA 1
ATOM 631 C C . TYR A 1 89 ? -12.598 -2.985 -1.453 1.00 72.81 89 TYR A C 1
ATOM 633 O O . TYR A 1 89 ? -12.516 -2.505 -2.583 1.00 72.81 89 TYR A O 1
ATOM 641 N N . VAL A 1 90 ? -12.249 -2.321 -0.358 1.00 77.62 90 VAL A N 1
ATOM 642 C CA . VAL A 1 90 ? -11.560 -1.035 -0.360 1.00 77.62 90 VAL A CA 1
ATOM 643 C C . VAL A 1 90 ? -10.059 -1.301 -0.463 1.00 77.62 90 VAL A C 1
ATOM 645 O O . VAL A 1 90 ? -9.478 -1.988 0.381 1.00 77.62 90 VAL A O 1
ATOM 648 N N . THR A 1 91 ? -9.414 -0.778 -1.505 1.00 78.12 91 THR A N 1
ATOM 649 C CA . THR A 1 91 ? -7.952 -0.849 -1.624 1.00 78.12 91 THR A CA 1
ATOM 650 C C . THR A 1 91 ? -7.316 0.027 -0.551 1.00 78.12 91 THR A C 1
ATOM 652 O O . THR A 1 91 ? -7.683 1.191 -0.400 1.00 78.12 91 THR A O 1
ATOM 655 N N . LEU A 1 92 ? -6.350 -0.516 0.186 1.00 74.75 92 LEU A N 1
ATOM 656 C CA . LEU A 1 92 ? -5.572 0.264 1.146 1.00 74.75 92 LEU A CA 1
ATOM 657 C C . LEU A 1 92 ? -4.702 1.289 0.408 1.00 74.75 92 LEU A C 1
ATOM 659 O O . LEU A 1 92 ? -3.768 0.916 -0.297 1.00 74.75 92 LEU A O 1
ATOM 663 N N . GLY A 1 93 ? -5.030 2.574 0.564 1.00 59.66 93 GLY A N 1
ATOM 664 C CA . GLY A 1 93 ? -4.339 3.678 -0.111 1.00 59.66 93 GLY A CA 1
ATOM 665 C C . GLY A 1 93 ? -3.011 4.089 0.531 1.00 59.66 93 GLY A C 1
ATOM 666 O O . GLY A 1 93 ? -2.190 4.713 -0.132 1.00 59.66 93 GLY A O 1
ATOM 667 N N . SER A 1 94 ? -2.777 3.728 1.796 1.00 72.25 94 SER A N 1
ATOM 668 C CA . SER A 1 94 ? -1.550 4.074 2.517 1.00 72.25 94 SER A CA 1
ATOM 669 C C . SER A 1 94 ? -1.126 2.947 3.456 1.00 72.25 94 SER A C 1
ATOM 671 O O . SER A 1 94 ? -1.925 2.434 4.241 1.00 72.25 94 SER A O 1
ATOM 673 N N . PHE A 1 95 ? 0.138 2.546 3.355 1.00 84.69 95 PHE A N 1
ATOM 674 C CA . PHE A 1 95 ? 0.795 1.605 4.254 1.00 84.69 95 PHE A CA 1
ATOM 675 C C . PHE A 1 95 ? 2.270 1.997 4.388 1.00 84.69 95 PHE A C 1
ATOM 677 O O . PHE A 1 95 ? 2.894 2.466 3.435 1.00 84.69 95 PHE A O 1
ATOM 684 N N . GLY A 1 96 ? 2.837 1.809 5.576 1.00 86.25 96 GLY A N 1
ATOM 685 C CA . GLY A 1 96 ? 4.271 1.989 5.805 1.00 86.25 96 GLY A CA 1
ATOM 686 C C . GLY A 1 96 ? 5.015 0.693 5.511 1.00 86.25 96 GLY A C 1
ATOM 687 O O . GLY A 1 96 ? 4.448 -0.385 5.665 1.00 86.25 96 GLY A O 1
ATOM 688 N N . TRP A 1 97 ? 6.286 0.754 5.130 1.00 92.56 97 TRP A N 1
ATOM 689 C CA . TRP A 1 97 ? 7.115 -0.447 5.075 1.00 92.56 97 TRP A CA 1
ATOM 690 C C . TRP A 1 97 ? 8.543 -0.164 5.536 1.00 92.56 97 TRP A C 1
ATOM 692 O O . TRP A 1 97 ? 9.063 0.930 5.339 1.00 92.56 97 TRP A O 1
ATOM 702 N N . ASP A 1 98 ? 9.158 -1.161 6.165 1.00 91.31 98 ASP A N 1
ATOM 703 C CA . ASP A 1 98 ? 10.578 -1.184 6.501 1.00 91.31 98 ASP A CA 1
ATOM 704 C C . ASP A 1 98 ? 11.216 -2.473 5.995 1.00 91.31 98 ASP A C 1
ATOM 706 O O . ASP A 1 98 ? 10.536 -3.419 5.581 1.00 91.31 98 ASP A O 1
ATOM 710 N N . GLN A 1 99 ? 12.539 -2.514 6.042 1.00 88.75 99 GLN A N 1
ATOM 711 C CA . GLN A 1 99 ? 13.269 -3.742 5.822 1.00 88.75 99 GLN A CA 1
ATOM 712 C C . GLN A 1 99 ? 14.392 -3.902 6.834 1.00 88.75 99 GLN A C 1
ATOM 714 O O . GLN A 1 99 ? 15.084 -2.951 7.186 1.00 88.75 99 GLN A O 1
ATOM 719 N N . ASP A 1 100 ? 14.606 -5.153 7.199 1.00 86.12 100 ASP A N 1
ATOM 720 C CA . ASP A 1 100 ? 15.789 -5.641 7.883 1.00 86.12 100 ASP A CA 1
ATOM 721 C C . ASP A 1 100 ? 16.566 -6.544 6.904 1.00 86.12 100 ASP A C 1
ATOM 723 O O . ASP A 1 100 ? 16.085 -6.822 5.796 1.00 86.12 100 ASP A O 1
ATOM 727 N N . GLY A 1 101 ? 17.776 -6.985 7.251 1.00 82.31 101 GLY A N 1
ATOM 728 C CA . GLY A 1 101 ? 18.728 -7.596 6.312 1.00 82.31 101 GLY A CA 1
ATOM 729 C C . GLY A 1 101 ? 18.101 -8.593 5.322 1.00 82.31 101 GLY A C 1
ATOM 730 O O . GLY A 1 101 ? 18.301 -8.478 4.109 1.00 82.31 101 GLY A O 1
ATOM 731 N N . ASP A 1 102 ? 17.272 -9.513 5.820 1.00 88.81 102 ASP A N 1
ATOM 732 C CA . ASP A 1 102 ? 16.576 -10.548 5.046 1.00 88.81 102 ASP A CA 1
ATOM 733 C C . ASP A 1 102 ? 15.041 -10.424 5.024 1.00 88.81 102 ASP A C 1
ATOM 735 O O . ASP A 1 102 ? 14.370 -11.180 4.314 1.00 88.81 102 ASP A O 1
ATOM 739 N N . LYS A 1 103 ? 14.468 -9.474 5.764 1.00 90.12 103 LYS A N 1
ATOM 740 C C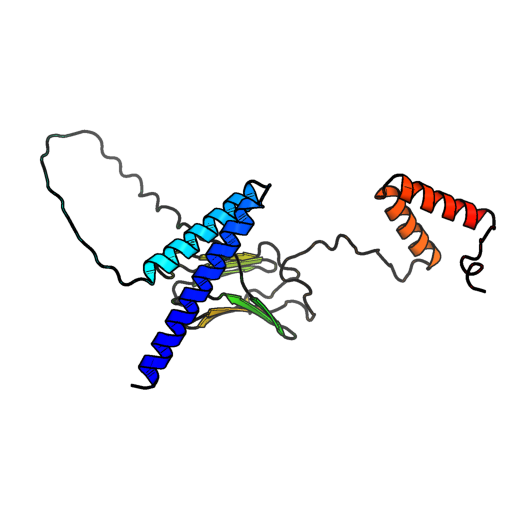A . LYS A 1 103 ? 13.019 -9.350 5.965 1.00 90.12 103 LYS A CA 1
ATOM 741 C C . LYS A 1 103 ? 12.516 -8.001 5.503 1.00 90.12 103 LYS A C 1
ATOM 743 O O . LYS A 1 103 ? 13.201 -6.994 5.607 1.00 90.12 103 LYS A O 1
ATOM 748 N N . LEU A 1 104 ? 11.291 -7.977 5.016 1.00 93.25 104 LEU A N 1
ATOM 749 C CA . LEU A 1 104 ? 10.569 -6.759 4.697 1.00 93.25 104 LEU A CA 1
ATOM 750 C C . LEU A 1 104 ? 9.270 -6.772 5.496 1.00 93.25 104 LEU A C 1
ATOM 752 O O . LEU A 1 104 ? 8.587 -7.792 5.541 1.00 93.25 104 LEU A O 1
ATOM 756 N N . LYS A 1 105 ? 8.943 -5.674 6.167 1.00 93.50 105 LYS A N 1
ATOM 757 C CA . LYS A 1 105 ? 7.736 -5.554 6.985 1.00 93.50 105 LYS A CA 1
ATOM 758 C C . LYS A 1 105 ? 6.861 -4.459 6.419 1.00 93.50 105 LYS A C 1
ATOM 760 O O . LYS A 1 105 ? 7.305 -3.328 6.286 1.00 93.50 105 LYS A O 1
ATOM 765 N N . ILE A 1 106 ? 5.617 -4.793 6.117 1.00 92.50 106 ILE A N 1
ATOM 766 C CA . ILE A 1 106 ? 4.599 -3.839 5.690 1.00 92.50 106 ILE A CA 1
ATOM 767 C C . ILE A 1 106 ? 3.650 -3.626 6.868 1.00 92.50 106 ILE A C 1
ATOM 769 O O . ILE A 1 106 ? 3.091 -4.584 7.405 1.00 92.50 106 ILE A O 1
ATOM 773 N N . TYR A 1 107 ? 3.485 -2.372 7.270 1.00 90.75 107 TYR A N 1
ATOM 774 C CA . TYR A 1 107 ? 2.583 -1.920 8.317 1.00 90.75 107 TYR A CA 1
ATOM 775 C C . TYR A 1 107 ? 1.320 -1.355 7.701 1.00 90.75 107 TYR A C 1
ATOM 777 O O . TYR A 1 107 ? 1.336 -0.334 7.014 1.00 90.75 107 TYR A O 1
ATOM 785 N N . VAL A 1 108 ? 0.217 -2.011 8.013 1.00 89.88 108 VAL A N 1
ATOM 786 C CA . VAL A 1 108 ? -1.115 -1.598 7.611 1.00 89.88 108 VAL A CA 1
ATOM 787 C C . VAL A 1 108 ? -1.840 -1.119 8.864 1.00 89.88 108 VAL A C 1
ATOM 789 O O . VAL A 1 108 ? -2.096 -1.909 9.773 1.00 89.88 108 VAL A O 1
ATOM 792 N N . SER A 1 109 ? -2.150 0.173 8.934 1.00 87.31 109 SER A N 1
ATOM 793 C CA . SER A 1 109 ? -2.886 0.772 10.054 1.00 87.31 109 SER A CA 1
ATOM 794 C C . SER A 1 109 ? -4.375 0.439 9.941 1.00 87.31 109 SER A C 1
ATOM 796 O O . SER A 1 109 ? -5.171 1.219 9.427 1.00 87.31 109 SER A O 1
ATOM 798 N N . LEU A 1 110 ? -4.738 -0.767 10.373 1.00 85.25 110 LEU A N 1
ATOM 799 C CA . LEU A 1 110 ? -6.113 -1.244 10.461 1.00 85.25 110 LEU A CA 1
ATOM 800 C C . LEU A 1 110 ? -6.364 -1.804 11.859 1.00 85.25 110 LEU A C 1
ATOM 802 O O . LEU A 1 110 ? -5.647 -2.697 12.314 1.00 85.25 110 LEU A O 1
ATOM 806 N N . GLU A 1 111 ? -7.409 -1.297 12.507 1.00 86.75 111 GLU A N 1
ATOM 807 C CA . GLU A 1 111 ? -7.837 -1.728 13.836 1.00 86.75 111 GLU A CA 1
ATOM 808 C C . GLU A 1 111 ? -9.087 -2.597 13.755 1.00 86.75 111 GLU A C 1
ATOM 810 O O . GLU A 1 111 ? -9.925 -2.414 12.867 1.00 86.75 111 GLU A O 1
ATOM 815 N N . GLY A 1 112 ? -9.229 -3.511 14.715 1.00 82.69 112 GLY A N 1
ATOM 816 C CA . GLY A 1 112 ? -10.357 -4.445 14.748 1.00 82.69 112 GLY A CA 1
ATOM 817 C C . GLY A 1 112 ? -10.279 -5.520 13.663 1.00 82.69 112 GLY A C 1
ATOM 818 O O . GLY A 1 112 ? -11.301 -6.066 13.265 1.00 82.69 112 GLY A O 1
ATOM 819 N N . VAL A 1 113 ? -9.077 -5.800 13.156 1.00 86.56 113 VAL A N 1
ATOM 820 C CA . VAL A 1 113 ? -8.840 -6.944 12.276 1.00 86.56 113 VAL A CA 1
ATOM 821 C C . VAL A 1 113 ? -8.781 -8.203 13.133 1.00 86.56 113 VAL A C 1
ATOM 823 O O . VAL A 1 113 ? -8.063 -8.250 14.131 1.00 86.56 113 VAL A O 1
ATOM 826 N N . GLU A 1 114 ? -9.505 -9.236 12.726 1.00 84.38 114 GLU A N 1
ATOM 827 C CA . GLU A 1 114 ? -9.409 -10.570 13.312 1.00 84.38 114 GLU A CA 1
ATOM 828 C C . GLU A 1 114 ? -8.483 -11.431 12.454 1.00 84.38 114 GLU A C 1
ATOM 830 O O . GLU A 1 114 ? -8.638 -11.474 11.236 1.00 84.38 114 GLU A O 1
ATOM 835 N N . GLN A 1 115 ? -7.532 -12.136 13.075 1.00 85.50 115 GLN A N 1
ATOM 836 C CA . GLN A 1 115 ? -6.551 -12.969 12.364 1.00 85.50 115 GLN A CA 1
ATOM 837 C C . GLN A 1 115 ? -7.208 -14.063 11.503 1.00 85.50 115 GLN A C 1
ATOM 839 O O . GLN A 1 115 ? -6.666 -14.406 10.456 1.00 85.50 115 GLN A O 1
ATOM 844 N N . GLU A 1 116 ? -8.371 -14.571 11.918 1.00 87.06 116 GLU A N 1
ATOM 845 C CA . GLU A 1 116 ? -9.152 -15.590 11.200 1.00 87.06 116 GLU A CA 1
ATOM 846 C C . GLU A 1 116 ? -9.848 -15.043 9.948 1.00 87.06 116 GLU A C 1
ATOM 848 O O . GLU A 1 116 ? -10.109 -15.780 9.002 1.00 87.06 116 GLU A O 1
ATOM 853 N N . LYS A 1 117 ? -10.113 -13.733 9.916 1.00 85.19 117 LYS A N 1
ATOM 854 C CA . LYS A 1 117 ? -10.754 -13.035 8.794 1.00 85.19 117 LYS A CA 1
ATOM 855 C C . LYS A 1 117 ? -9.734 -12.428 7.826 1.00 85.19 117 LYS A C 1
ATOM 857 O O . LYS A 1 117 ? -10.087 -11.588 6.994 1.00 85.19 117 LYS A O 1
ATOM 862 N N . VAL A 1 118 ? -8.466 -12.827 7.942 1.00 89.25 118 VAL A N 1
ATOM 863 C CA . VAL A 1 118 ? -7.392 -12.424 7.034 1.00 89.25 118 VAL A CA 1
ATOM 864 C C . VAL A 1 118 ? -7.079 -13.559 6.074 1.00 89.25 118 VAL A C 1
ATOM 866 O O . VAL A 1 118 ? -6.633 -14.625 6.487 1.00 89.25 118 VAL A O 1
ATOM 869 N N . ASP A 1 119 ? -7.237 -13.292 4.783 1.00 89.56 119 ASP A N 1
ATOM 870 C CA . ASP A 1 119 ? -6.777 -14.167 3.708 1.00 89.56 119 ASP A CA 1
ATOM 871 C C . ASP A 1 119 ? -5.510 -13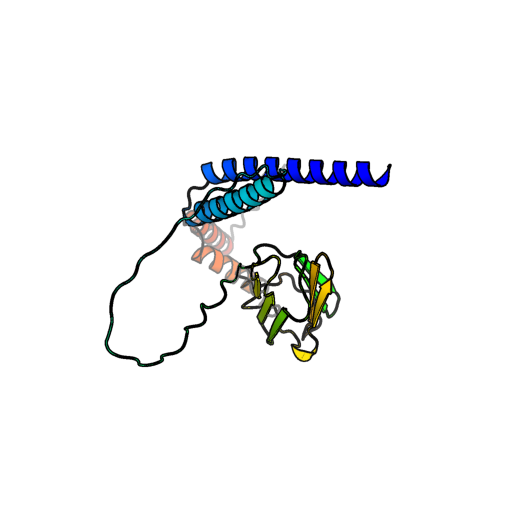.558 3.097 1.00 89.56 119 ASP A C 1
ATOM 873 O O . ASP A 1 119 ? -5.515 -12.412 2.644 1.00 89.56 119 ASP A O 1
ATOM 877 N N . ALA A 1 120 ? -4.401 -14.292 3.133 1.00 91.38 120 ALA A N 1
ATOM 878 C CA . ALA A 1 120 ? -3.104 -13.821 2.669 1.00 91.38 120 ALA A CA 1
ATOM 879 C C . ALA A 1 120 ? -2.525 -14.770 1.622 1.00 91.38 120 ALA A C 1
ATOM 881 O O . ALA A 1 120 ? -2.141 -15.900 1.918 1.00 91.38 120 ALA A O 1
ATOM 882 N N . VAL A 1 121 ? -2.390 -14.266 0.399 1.00 90.69 121 VAL A N 1
ATOM 883 C CA . VAL A 1 121 ? -1.807 -14.980 -0.733 1.00 90.69 121 VAL A CA 1
ATOM 884 C C . VAL A 1 121 ? -0.454 -14.364 -1.065 1.00 90.69 121 VAL A C 1
ATOM 886 O O . VAL A 1 121 ? -0.350 -13.244 -1.573 1.00 90.69 121 VAL A O 1
ATOM 889 N N . PHE A 1 122 ? 0.604 -15.128 -0.805 1.00 91.75 122 PHE A N 1
ATOM 890 C CA . PHE A 1 122 ? 1.973 -14.770 -1.160 1.00 91.75 122 PHE A CA 1
ATOM 891 C C . PHE A 1 122 ? 2.394 -15.517 -2.426 1.00 91.75 122 PHE A C 1
ATOM 893 O O . PHE A 1 122 ? 2.260 -16.735 -2.516 1.00 91.75 122 PHE A O 1
ATOM 900 N N . LYS A 1 123 ? 2.942 -14.798 -3.405 1.00 90.12 123 LYS A N 1
ATOM 901 C CA . LYS A 1 123 ? 3.625 -15.375 -4.571 1.00 90.12 123 LYS A CA 1
ATOM 902 C C . LYS A 1 123 ? 5.056 -14.859 -4.618 1.00 90.12 123 LYS A C 1
ATOM 904 O O . LYS A 1 123 ? 5.378 -13.873 -3.962 1.00 90.12 123 LYS A O 1
ATOM 909 N N . ALA A 1 124 ? 5.899 -15.478 -5.442 1.00 88.06 124 ALA A N 1
ATOM 910 C CA . ALA A 1 124 ? 7.310 -15.107 -5.556 1.00 88.06 124 ALA A CA 1
ATOM 911 C C . ALA A 1 124 ? 7.523 -13.605 -5.820 1.00 88.06 124 ALA A C 1
ATOM 913 O O . ALA A 1 124 ? 8.431 -13.018 -5.250 1.00 88.06 124 ALA A O 1
ATOM 914 N N . MET A 1 125 ? 6.666 -12.963 -6.623 1.00 86.06 125 MET A N 1
ATOM 915 C CA . MET A 1 125 ? 6.796 -11.543 -6.987 1.00 86.06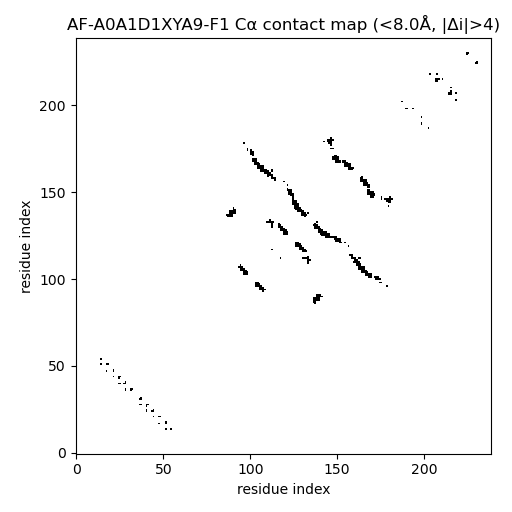 125 MET A CA 1
ATOM 916 C C . MET A 1 125 ? 5.562 -10.692 -6.674 1.00 86.06 125 MET A C 1
ATOM 918 O O . MET A 1 125 ? 5.483 -9.556 -7.127 1.00 86.06 125 MET A O 1
ATOM 922 N N . SER A 1 126 ? 4.579 -11.199 -5.935 1.00 88.62 126 SER A N 1
ATOM 923 C CA . SER A 1 126 ? 3.354 -10.441 -5.655 1.00 88.62 126 SER A CA 1
ATOM 924 C C . SER A 1 126 ? 2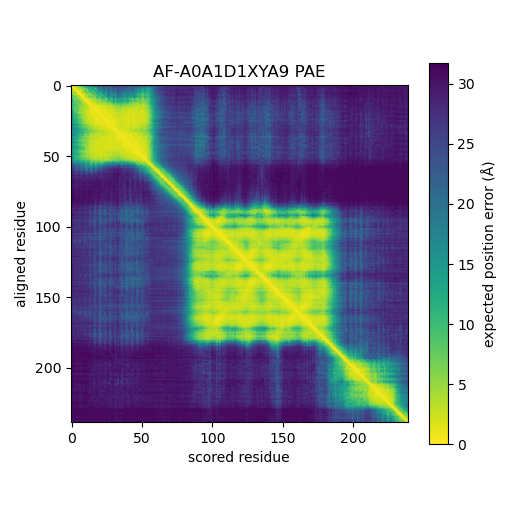.760 -10.828 -4.314 1.00 88.62 126 SER A C 1
ATOM 926 O O . SER A 1 126 ? 2.858 -11.987 -3.912 1.00 88.62 126 SER A O 1
ATOM 928 N N . ILE A 1 127 ? 2.063 -9.893 -3.680 1.00 90.75 127 ILE A N 1
ATOM 929 C CA . ILE A 1 127 ? 1.277 -10.170 -2.476 1.00 90.75 127 ILE A CA 1
ATOM 930 C C . ILE A 1 127 ? -0.163 -9.712 -2.664 1.00 90.75 127 ILE A C 1
ATOM 932 O O . ILE A 1 127 ? -0.420 -8.702 -3.319 1.00 90.75 127 ILE A O 1
ATOM 936 N N . ASP A 1 128 ? -1.094 -10.456 -2.086 1.00 89.56 128 ASP A N 1
ATOM 937 C CA . ASP A 1 128 ? -2.508 -10.109 -2.038 1.00 89.56 128 ASP A CA 1
ATOM 938 C C . ASP A 1 128 ? -3.053 -10.512 -0.671 1.00 89.56 128 ASP A C 1
ATOM 940 O O . ASP A 1 128 ? -3.163 -11.695 -0.362 1.00 89.56 128 ASP A O 1
ATOM 944 N N . VAL A 1 129 ? -3.322 -9.523 0.173 1.00 90.75 129 VAL A N 1
ATOM 945 C CA . VAL A 1 129 ? -3.830 -9.717 1.529 1.00 90.75 129 VAL A CA 1
ATOM 946 C C . VAL A 1 129 ? -5.193 -9.054 1.630 1.00 90.75 129 VAL A C 1
ATOM 948 O O . VAL A 1 129 ? -5.324 -7.845 1.439 1.00 90.75 129 VAL A O 1
ATOM 951 N N . LYS A 1 130 ? -6.216 -9.844 1.931 1.00 90.50 130 LYS A N 1
ATOM 952 C CA . LYS A 1 130 ? -7.594 -9.405 2.118 1.00 90.50 130 LYS A CA 1
ATOM 953 C C . LYS A 1 130 ? -7.939 -9.459 3.597 1.00 90.50 130 LYS A C 1
ATOM 955 O O . LYS A 1 130 ? -7.635 -10.423 4.290 1.00 90.50 130 LYS A O 1
ATOM 960 N N . PHE A 1 131 ? -8.603 -8.415 4.056 1.00 89.94 131 PHE A N 1
ATOM 961 C CA . PHE A 1 131 ? -9.126 -8.294 5.405 1.00 89.94 131 PHE A CA 1
ATOM 962 C C . PHE A 1 131 ? -10.643 -8.235 5.295 1.00 89.94 131 PHE A C 1
ATOM 964 O O . PHE A 1 131 ? -11.183 -7.304 4.689 1.00 89.94 131 PHE A O 1
ATOM 971 N N . HIS A 1 132 ? -11.327 -9.240 5.828 1.00 86.12 132 HIS A N 1
ATOM 972 C CA . HIS A 1 132 ? -12.782 -9.304 5.801 1.00 86.12 132 HIS A CA 1
ATOM 973 C C . HIS A 1 132 ? -13.377 -8.712 7.074 1.00 86.12 132 HIS A C 1
ATOM 975 O O . HIS A 1 132 ? -12.806 -8.856 8.153 1.00 86.12 132 HIS A O 1
ATOM 981 N N . ASP A 1 133 ? -14.537 -8.066 6.927 1.00 81.50 133 ASP A N 1
ATOM 982 C CA . ASP A 1 133 ? -15.371 -7.609 8.048 1.00 81.50 133 ASP A CA 1
ATOM 983 C C . ASP A 1 133 ? -14.642 -6.718 9.078 1.00 81.50 133 ASP A C 1
ATOM 985 O O . ASP A 1 133 ? -14.882 -6.756 10.282 1.00 81.50 133 ASP A O 1
ATOM 989 N N . VAL A 1 134 ? -13.739 -5.861 8.603 1.00 82.19 134 VAL A N 1
ATOM 990 C CA . VAL A 1 134 ? -13.066 -4.872 9.447 1.00 82.19 134 VAL A CA 1
ATOM 991 C C . VAL A 1 134 ? -13.989 -3.667 9.572 1.00 82.19 134 VAL A C 1
ATOM 993 O O . VAL A 1 134 ? -14.142 -2.887 8.631 1.00 82.19 134 VAL A O 1
ATOM 996 N N . ARG A 1 135 ? -14.638 -3.510 10.730 1.00 77.88 135 ARG A N 1
ATOM 997 C CA . ARG A 1 135 ? -15.620 -2.433 10.974 1.00 77.88 135 ARG A CA 1
ATOM 998 C C . ARG A 1 135 ? -16.728 -2.391 9.898 1.00 77.88 135 ARG A C 1
ATOM 1000 O O . ARG A 1 135 ? -17.076 -1.311 9.419 1.00 77.88 135 ARG A O 1
ATOM 1007 N N . ALA A 1 136 ? -17.261 -3.559 9.517 1.00 76.69 136 ALA A N 1
ATOM 1008 C CA . ALA A 1 136 ? -18.266 -3.749 8.458 1.00 76.69 136 ALA A CA 1
ATOM 1009 C C . ALA A 1 136 ? -17.810 -3.354 7.033 1.00 76.69 136 ALA A C 1
ATOM 1011 O O . ALA A 1 136 ? -18.635 -3.128 6.146 1.00 76.69 136 ALA A O 1
ATOM 1012 N N . LYS A 1 137 ? -16.494 -3.270 6.790 1.00 82.62 137 LYS A N 1
ATOM 1013 C CA . LYS A 1 137 ? -15.896 -3.051 5.464 1.00 82.62 137 LYS A CA 1
ATOM 1014 C C . LYS A 1 137 ? -14.854 -4.129 5.170 1.00 82.62 137 LYS A C 1
ATOM 1016 O O . LYS A 1 137 ? -14.186 -4.627 6.071 1.00 82.62 137 LYS A O 1
ATOM 1021 N N . ASN A 1 138 ? -14.683 -4.475 3.895 1.00 83.75 138 ASN A N 1
ATOM 1022 C CA . ASN A 1 138 ? -13.588 -5.345 3.470 1.00 83.75 138 ASN A CA 1
ATOM 1023 C C . ASN A 1 138 ? -12.450 -4.492 2.920 1.00 83.75 138 ASN A C 1
ATOM 1025 O O . ASN A 1 138 ? -12.689 -3.586 2.121 1.00 83.75 138 ASN A O 1
ATOM 1029 N N . TYR A 1 139 ? -11.218 -4.816 3.292 1.00 87.62 139 TYR A N 1
ATOM 1030 C CA . TYR A 1 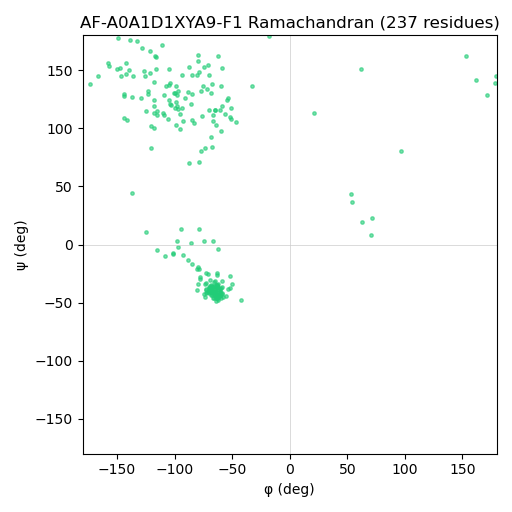139 ? -10.021 -4.147 2.795 1.00 87.62 139 TYR A CA 1
ATOM 1031 C C . TYR A 1 139 ? -9.152 -5.122 2.011 1.00 87.62 139 TYR A C 1
ATOM 1033 O O . TYR A 1 139 ? -9.154 -6.324 2.272 1.00 87.62 139 TYR A O 1
ATOM 1041 N N . ARG A 1 140 ? -8.392 -4.613 1.045 1.00 87.25 140 ARG A N 1
ATOM 1042 C CA . ARG A 1 140 ? -7.423 -5.406 0.285 1.00 87.25 140 ARG A CA 1
ATOM 1043 C C . ARG A 1 140 ? -6.123 -4.633 0.110 1.00 87.25 140 ARG A C 1
ATOM 1045 O O . ARG A 1 140 ? -6.123 -3.497 -0.360 1.00 87.25 140 ARG A O 1
ATOM 1052 N N . CYS A 1 141 ? -5.019 -5.263 0.482 1.00 87.38 141 CYS A N 1
ATOM 1053 C CA . CYS A 1 141 ? -3.659 -4.821 0.216 1.00 87.38 141 CYS A CA 1
ATOM 1054 C C . CYS A 1 141 ? -3.082 -5.713 -0.883 1.00 87.38 141 CYS A C 1
ATOM 1056 O O . CYS A 1 141 ? -2.815 -6.890 -0.649 1.00 87.38 141 CYS A O 1
ATOM 1058 N N . VAL A 1 142 ? -2.915 -5.170 -2.087 1.00 87.69 142 VAL A N 1
ATOM 1059 C CA . VAL A 1 142 ? -2.372 -5.910 -3.229 1.00 87.69 142 VAL A CA 1
ATOM 1060 C C . VAL A 1 142 ? -1.150 -5.193 -3.778 1.00 87.69 142 VAL A C 1
ATOM 1062 O O . VAL A 1 142 ? -1.199 -4.003 -4.074 1.00 87.69 142 VAL A O 1
ATOM 1065 N N . ILE A 1 143 ? -0.061 -5.939 -3.945 1.00 85.88 143 ILE A N 1
ATOM 1066 C CA . ILE A 1 143 ? 1.136 -5.481 -4.645 1.00 85.88 143 ILE A CA 1
ATOM 1067 C C . ILE A 1 143 ? 1.347 -6.432 -5.820 1.00 85.88 143 ILE A C 1
ATOM 1069 O O . ILE A 1 143 ? 1.819 -7.555 -5.620 1.00 85.88 143 ILE A O 1
ATOM 1073 N N . PRO A 1 144 ? 0.975 -6.017 -7.044 1.00 84.38 144 PRO A N 1
ATOM 1074 C CA . PRO A 1 144 ? 0.965 -6.905 -8.202 1.00 84.38 144 PRO A CA 1
ATOM 1075 C C . PRO A 1 144 ? 2.374 -7.308 -8.642 1.00 84.38 144 PRO A C 1
ATOM 1077 O O . PRO A 1 144 ? 2.553 -8.403 -9.167 1.00 84.38 144 PRO A O 1
ATOM 1080 N N . LYS A 1 145 ? 3.366 -6.435 -8.428 1.00 86.44 145 LYS A N 1
ATOM 1081 C CA . LYS A 1 145 ? 4.768 -6.698 -8.754 1.00 86.44 145 LYS A CA 1
ATOM 1082 C C . LYS A 1 145 ? 5.694 -6.069 -7.714 1.00 86.44 145 LYS A C 1
ATOM 1084 O O . LYS A 1 145 ? 5.842 -4.848 -7.654 1.00 86.44 145 LYS A O 1
ATOM 1089 N N . LEU A 1 146 ? 6.305 -6.922 -6.904 1.00 88.31 146 LEU A N 1
ATOM 1090 C CA . LEU A 1 146 ? 7.355 -6.580 -5.954 1.00 88.31 146 LEU A CA 1
ATOM 1091 C C . LEU A 1 146 ? 8.657 -6.247 -6.688 1.00 88.31 146 LEU A C 1
ATOM 1093 O O . LEU A 1 146 ? 8.910 -6.743 -7.787 1.00 88.31 146 LEU A O 1
ATOM 1097 N N . ASN A 1 147 ? 9.506 -5.441 -6.054 1.00 85.94 147 ASN A N 1
ATOM 1098 C CA . ASN A 1 147 ? 10.809 -5.065 -6.602 1.00 85.94 147 ASN A CA 1
ATOM 1099 C C . ASN A 1 147 ? 11.740 -6.270 -6.846 1.00 85.94 147 ASN A C 1
ATOM 1101 O O . ASN A 1 147 ? 12.435 -6.312 -7.860 1.00 85.94 147 ASN A O 1
ATOM 1105 N N . LYS A 1 148 ? 11.750 -7.256 -5.938 1.00 86.44 148 LYS A N 1
ATOM 1106 C CA . LYS A 1 148 ? 12.457 -8.537 -6.112 1.00 86.44 148 LYS A CA 1
ATOM 1107 C C . LYS A 1 148 ? 11.615 -9.706 -5.604 1.00 86.44 148 LYS A C 1
ATOM 1109 O O . LYS A 1 148 ? 10.539 -9.518 -5.041 1.00 86.44 148 LYS A O 1
ATOM 1114 N N . GLU A 1 149 ? 12.139 -10.911 -5.787 1.00 89.19 149 GLU A N 1
ATOM 1115 C CA . GLU A 1 149 ? 11.506 -12.134 -5.314 1.00 89.19 149 GLU A CA 1
ATOM 1116 C C . GLU A 1 149 ? 11.536 -12.278 -3.784 1.00 89.19 149 GLU A C 1
ATOM 1118 O O . GLU A 1 149 ? 12.494 -11.891 -3.099 1.00 89.19 149 GLU A O 1
ATOM 1123 N N . ILE A 1 150 ? 10.472 -12.877 -3.260 1.00 92.31 150 ILE A N 1
ATOM 1124 C CA . ILE A 1 150 ? 10.300 -13.279 -1.863 1.00 92.31 150 ILE A CA 1
ATOM 1125 C C . ILE A 1 150 ? 10.152 -14.798 -1.770 1.00 92.31 150 ILE A C 1
ATOM 1127 O O . ILE A 1 150 ? 9.842 -15.455 -2.758 1.00 92.31 150 ILE A O 1
ATOM 1131 N N . VAL A 1 151 ? 10.347 -15.351 -0.573 1.00 92.06 151 VAL A N 1
ATOM 1132 C CA . VAL A 1 151 ? 10.086 -16.761 -0.254 1.00 92.06 151 VAL A CA 1
ATOM 1133 C C . VAL A 1 151 ? 8.684 -16.860 0.352 1.00 92.06 151 VAL A C 1
ATOM 1135 O O . VAL A 1 151 ? 8.537 -16.566 1.544 1.00 92.06 151 VAL A O 1
ATOM 1138 N N . PRO A 1 152 ? 7.646 -17.251 -0.415 1.00 89.69 152 PRO A N 1
ATOM 1139 C CA . PRO A 1 152 ? 6.254 -17.192 0.041 1.00 89.69 152 PRO A CA 1
ATOM 1140 C C . PRO A 1 152 ? 6.011 -18.012 1.309 1.00 89.69 152 PRO A C 1
ATOM 1142 O O . PRO A 1 152 ? 5.317 -17.562 2.212 1.00 89.69 152 PRO A O 1
ATOM 1145 N N . GLU A 1 153 ? 6.674 -19.163 1.421 1.00 90.88 153 GLU A N 1
ATOM 1146 C CA . GLU A 1 153 ? 6.564 -20.097 2.551 1.00 90.88 153 GLU A CA 1
ATOM 1147 C C . GLU A 1 153 ? 7.034 -19.511 3.889 1.00 90.88 153 GLU A C 1
ATOM 1149 O O . GLU A 1 153 ? 6.597 -19.940 4.952 1.00 90.88 153 GLU A O 1
ATOM 1154 N N . LYS A 1 154 ? 7.935 -18.523 3.852 1.00 90.44 154 LYS A N 1
ATOM 1155 C CA . LYS A 1 154 ? 8.460 -17.849 5.051 1.00 90.44 154 LYS A CA 1
ATOM 1156 C C . LYS A 1 154 ? 7.738 -16.535 5.352 1.00 90.44 154 LYS A C 1
ATOM 1158 O O . LYS A 1 154 ? 8.084 -15.857 6.323 1.00 90.44 154 LYS A O 1
ATOM 1163 N N . CYS A 1 155 ? 6.786 -16.145 4.508 1.00 91.50 155 CYS A N 1
ATOM 1164 C CA . CYS A 1 155 ? 6.000 -14.937 4.700 1.00 91.50 155 CYS A CA 1
ATOM 1165 C C . CYS A 1 155 ? 4.883 -15.193 5.713 1.00 91.50 155 CYS A C 1
ATOM 1167 O O . CYS A 1 155 ? 4.340 -16.289 5.804 1.00 91.50 155 CYS A O 1
ATOM 1169 N N . LYS A 1 156 ? 4.543 -14.174 6.499 1.00 92.62 156 LYS A N 1
ATOM 1170 C CA . LYS A 1 156 ? 3.496 -14.277 7.520 1.00 92.62 156 LYS A CA 1
ATOM 1171 C C . LYS A 1 156 ? 2.772 -12.960 7.708 1.00 92.62 156 LYS A C 1
ATOM 1173 O O . LYS A 1 156 ? 3.364 -11.892 7.559 1.00 92.62 156 LYS A O 1
ATOM 1178 N N . VAL A 1 157 ? 1.513 -13.041 8.117 1.00 93.31 157 VAL A N 1
ATOM 1179 C CA . VAL A 1 157 ? 0.733 -11.885 8.558 1.00 93.31 157 VAL A CA 1
ATOM 1180 C C . VAL A 1 157 ? 0.530 -11.988 10.059 1.00 93.31 157 VAL A C 1
ATOM 1182 O O . VAL A 1 157 ? 0.117 -13.029 10.555 1.00 93.31 157 VAL A O 1
ATOM 1185 N N . VAL A 1 158 ? 0.853 -10.918 10.777 1.00 92.06 158 VAL A N 1
ATOM 1186 C CA . VAL A 1 158 ? 0.641 -10.800 12.219 1.00 92.06 158 VAL A CA 1
ATOM 1187 C C . VAL A 1 158 ? -0.317 -9.650 12.456 1.00 92.06 158 VAL A C 1
ATOM 1189 O O . VAL A 1 158 ? 0.027 -8.488 12.224 1.00 92.06 158 VAL A O 1
ATOM 1192 N N . VAL A 1 159 ? -1.509 -9.967 12.935 1.00 91.12 159 VAL A N 1
ATOM 1193 C CA . VAL A 1 159 ? -2.502 -8.968 13.315 1.00 91.12 159 VAL A CA 1
ATOM 1194 C C . VAL A 1 159 ? -2.243 -8.492 14.748 1.00 91.12 159 VAL A C 1
ATOM 1196 O O . VAL A 1 159 ? -2.061 -9.291 15.663 1.00 91.12 159 VAL A O 1
ATOM 1199 N N . LYS A 1 160 ? -2.187 -7.173 14.948 1.00 89.62 160 LYS A N 1
ATOM 1200 C CA . LYS A 1 160 ? -2.162 -6.510 16.260 1.00 89.62 160 LYS A CA 1
ATOM 1201 C C . LYS A 1 160 ? -3.433 -5.663 16.422 1.00 89.62 160 LYS A C 1
ATOM 1203 O O . LYS A 1 160 ? -4.023 -5.288 15.413 1.00 89.62 160 LYS A O 1
ATOM 1208 N N . PRO A 1 161 ? -3.814 -5.274 17.656 1.00 85.25 161 PRO A N 1
ATOM 1209 C CA . PRO A 1 161 ? -5.072 -4.560 17.905 1.00 85.25 161 PRO A CA 1
ATOM 1210 C C . PRO A 1 161 ? -5.278 -3.290 17.066 1.00 85.25 161 PRO A C 1
ATOM 1212 O O . PRO A 1 161 ? -6.388 -3.036 16.612 1.00 85.25 161 PRO A O 1
ATOM 1215 N N . SER A 1 162 ? -4.204 -2.524 16.832 1.00 85.94 162 SER A N 1
ATOM 1216 C CA . SER A 1 162 ? -4.251 -1.251 16.091 1.00 85.94 162 SER A CA 1
ATOM 1217 C C . SER A 1 162 ? -3.611 -1.320 14.689 1.00 85.94 162 SER A C 1
ATOM 1219 O O . SER A 1 162 ? -3.719 -0.393 13.890 1.00 85.94 162 SER A O 1
ATOM 1221 N N . LYS A 1 163 ? -2.907 -2.414 14.358 1.00 88.38 163 LYS A N 1
ATOM 1222 C CA . LYS A 1 163 ? -2.213 -2.539 13.067 1.00 88.38 163 LYS A CA 1
ATOM 1223 C C . LYS A 1 163 ? -1.969 -3.975 12.650 1.00 88.38 163 LYS A C 1
ATOM 1225 O O . LYS A 1 163 ? -1.738 -4.843 13.483 1.00 88.38 163 LYS A O 1
ATOM 1230 N N . VAL A 1 164 ? -1.862 -4.205 11.352 1.00 91.50 164 VAL A N 1
ATOM 1231 C CA . VAL A 1 164 ? -1.421 -5.476 10.785 1.00 91.50 164 VAL A CA 1
ATOM 1232 C C . VAL A 1 164 ? 0.010 -5.351 10.277 1.00 91.50 164 VAL A C 1
ATOM 1234 O O . VAL A 1 164 ? 0.382 -4.356 9.658 1.00 91.50 164 VAL A O 1
ATOM 1237 N N . ILE A 1 165 ? 0.825 -6.365 10.557 1.00 92.38 165 ILE A N 1
ATOM 1238 C CA . ILE A 1 165 ? 2.215 -6.455 10.121 1.00 92.38 165 ILE A CA 1
ATOM 1239 C C . ILE A 1 165 ? 2.345 -7.634 9.164 1.00 92.38 165 ILE A C 1
ATOM 1241 O O . ILE A 1 165 ? 2.261 -8.791 9.573 1.00 92.38 165 ILE A O 1
ATOM 1245 N N . ILE A 1 166 ? 2.599 -7.348 7.894 1.00 93.69 166 ILE A N 1
ATOM 1246 C CA . ILE A 1 166 ? 2.882 -8.361 6.878 1.00 93.69 166 ILE A CA 1
ATOM 1247 C C . ILE A 1 166 ? 4.401 -8.487 6.782 1.00 93.69 166 ILE A C 1
ATOM 1249 O O . ILE A 1 166 ? 5.084 -7.551 6.382 1.00 93.69 166 ILE A O 1
ATOM 1253 N N . THR A 1 167 ? 4.944 -9.630 7.189 1.00 93.81 167 THR A N 1
ATOM 1254 C CA . THR A 1 167 ? 6.378 -9.922 7.100 1.00 93.81 167 THR A CA 1
ATOM 1255 C C . THR A 1 167 ? 6.642 -10.754 5.856 1.00 93.81 167 THR A C 1
ATOM 1257 O O . THR A 1 167 ? 6.153 -11.876 5.749 1.00 93.81 167 THR A O 1
ATOM 1260 N N . LEU A 1 168 ? 7.446 -10.221 4.944 1.00 92.62 168 LEU A N 1
ATOM 1261 C CA . LEU A 1 168 ? 7.932 -10.901 3.754 1.00 92.62 168 LEU A CA 1
ATOM 1262 C C . LEU A 1 168 ? 9.390 -11.306 3.952 1.00 92.62 168 LEU A C 1
ATOM 1264 O O . LEU A 1 168 ? 10.194 -10.531 4.472 1.00 92.62 168 LEU A O 1
ATOM 1268 N N . HIS A 1 169 ? 9.745 -12.508 3.515 1.00 92.44 169 HIS A N 1
ATOM 1269 C CA . HIS A 1 169 ? 11.128 -12.970 3.532 1.00 92.44 169 HIS A CA 1
ATOM 1270 C C . HIS A 1 169 ? 11.736 -12.786 2.146 1.00 92.44 169 HIS A C 1
ATOM 1272 O O . HIS A 1 169 ? 11.214 -13.324 1.173 1.00 92.44 169 HIS A O 1
ATOM 1278 N N . LYS A 1 170 ? 12.833 -12.038 2.036 1.00 91.38 170 LYS A N 1
ATOM 1279 C CA . LYS A 1 170 ? 13.508 -11.808 0.753 1.00 91.38 170 LYS A CA 1
ATOM 1280 C C . LYS A 1 170 ? 14.128 -13.119 0.256 1.00 91.38 170 LYS A C 1
ATOM 1282 O O . LYS A 1 170 ? 14.728 -13.847 1.048 1.00 91.38 170 LYS A O 1
ATOM 1287 N N . ALA A 1 171 ? 14.021 -13.403 -1.044 1.00 90.19 171 ALA A N 1
ATOM 1288 C CA . ALA A 1 171 ? 14.686 -14.560 -1.654 1.00 90.19 171 ALA A CA 1
ATOM 1289 C C . ALA A 1 171 ? 16.204 -14.347 -1.788 1.00 90.19 171 ALA A C 1
ATOM 1291 O O . ALA A 1 171 ? 16.987 -15.273 -1.603 1.00 90.19 171 ALA A O 1
ATOM 1292 N N . SER A 1 172 ? 16.626 -13.103 -2.033 1.00 86.31 172 SER A N 1
ATOM 1293 C CA . SER A 1 172 ? 18.033 -12.700 -2.071 1.00 86.31 172 SER A CA 1
ATOM 1294 C C . SER A 1 172 ? 18.332 -11.676 -0.987 1.00 86.31 172 SER A C 1
ATOM 1296 O O . SER A 1 172 ? 17.571 -10.724 -0.789 1.00 86.31 172 SER A O 1
ATOM 1298 N N . LYS A 1 173 ? 19.501 -11.810 -0.352 1.00 82.44 173 LYS A N 1
ATOM 1299 C CA . LYS A 1 173 ? 20.050 -10.767 0.521 1.00 82.44 173 LYS A CA 1
ATOM 1300 C C . LYS A 1 173 ? 20.244 -9.485 -0.289 1.00 82.44 173 LYS A C 1
ATOM 1302 O O . LYS A 1 173 ? 20.696 -9.529 -1.435 1.00 82.44 173 LYS A O 1
ATOM 1307 N N . GLY A 1 174 ? 19.860 -8.353 0.289 1.00 80.00 174 GLY A N 1
ATOM 1308 C CA . GLY A 1 174 ? 19.984 -7.051 -0.356 1.00 80.00 174 GLY A CA 1
ATOM 1309 C C . GLY A 1 174 ? 18.963 -6.035 0.140 1.00 80.00 174 GLY A C 1
ATOM 1310 O O . GLY A 1 174 ? 17.933 -6.375 0.730 1.00 80.00 174 GLY A O 1
ATOM 1311 N N . ASN A 1 175 ? 19.263 -4.771 -0.136 1.00 82.69 175 ASN A N 1
ATOM 1312 C CA . ASN A 1 175 ? 18.392 -3.650 0.173 1.00 82.69 175 ASN A CA 1
ATOM 1313 C C . ASN A 1 175 ? 17.423 -3.403 -0.991 1.00 82.69 175 ASN A C 1
ATOM 1315 O O . ASN A 1 175 ? 17.832 -3.368 -2.153 1.00 82.69 175 ASN A O 1
ATOM 1319 N N . TRP A 1 176 ? 16.138 -3.263 -0.692 1.00 85.81 176 TRP A N 1
ATOM 1320 C CA . TRP A 1 176 ? 15.121 -2.849 -1.652 1.00 85.81 176 TRP A CA 1
ATOM 1321 C C . TRP A 1 176 ? 15.007 -1.328 -1.603 1.00 85.81 176 TRP A C 1
ATOM 1323 O O . TRP A 1 176 ? 14.830 -0.763 -0.531 1.00 85.81 176 TRP A O 1
ATOM 1333 N N . LEU A 1 177 ? 15.144 -0.658 -2.746 1.00 83.31 177 LEU A N 1
ATOM 1334 C CA . LEU A 1 177 ? 14.986 0.801 -2.827 1.00 83.31 177 LEU A CA 1
ATOM 1335 C C . LEU A 1 177 ? 13.511 1.209 -2.831 1.00 83.31 177 LEU A C 1
ATOM 1337 O O . LEU A 1 177 ? 13.154 2.280 -2.357 1.00 83.31 177 LEU A O 1
ATOM 1341 N N . ASP A 1 178 ? 12.665 0.331 -3.360 1.00 83.12 178 ASP A N 1
ATOM 1342 C CA . ASP A 1 178 ? 11.224 0.494 -3.429 1.00 83.12 178 ASP A CA 1
ATOM 1343 C C . ASP A 1 178 ? 10.568 -0.872 -3.188 1.00 83.12 178 ASP A C 1
ATOM 1345 O O . ASP A 1 178 ? 11.192 -1.922 -3.387 1.00 83.12 178 ASP A O 1
ATOM 1349 N N . LEU A 1 179 ? 9.318 -0.859 -2.736 1.00 84.06 179 LEU A N 1
ATOM 1350 C CA . LEU A 1 179 ? 8.525 -2.068 -2.552 1.00 84.06 179 LEU A CA 1
ATOM 1351 C C . LEU A 1 179 ? 7.932 -2.536 -3.881 1.00 84.06 179 LEU A C 1
ATOM 1353 O O . LEU A 1 179 ? 7.892 -3.737 -4.160 1.00 84.06 179 LEU A O 1
ATOM 1357 N N . HIS A 1 180 ? 7.500 -1.578 -4.701 1.00 82.62 180 HIS A N 1
ATOM 1358 C CA . HIS A 1 180 ? 6.972 -1.840 -6.028 1.00 82.62 180 HIS A CA 1
ATOM 1359 C C . HIS A 1 180 ? 8.120 -1.940 -7.021 1.00 82.62 180 HIS A C 1
ATOM 1361 O O . HIS A 1 180 ? 9.119 -1.227 -6.928 1.00 82.62 180 HIS A O 1
ATOM 1367 N N . PHE A 1 181 ? 7.959 -2.798 -8.022 1.00 76.88 181 PHE A N 1
ATOM 1368 C CA . PHE A 1 181 ? 8.844 -2.768 -9.174 1.00 76.88 181 PHE A CA 1
ATOM 1369 C C . PHE A 1 181 ? 8.673 -1.434 -9.912 1.00 76.88 181 PHE A C 1
ATOM 1371 O O . PHE A 1 181 ? 7.700 -1.238 -10.640 1.00 76.88 181 PHE A O 1
ATOM 1378 N N . LYS A 1 182 ? 9.625 -0.519 -9.729 1.00 67.75 182 LYS A N 1
ATOM 1379 C CA . LYS A 1 182 ? 9.821 0.618 -10.626 1.00 67.75 182 LYS A CA 1
ATOM 1380 C C . LYS A 1 182 ? 10.852 0.206 -11.655 1.00 67.75 182 LYS A C 1
ATOM 1382 O O . LYS A 1 182 ? 11.986 -0.122 -11.318 1.00 67.75 182 LYS A O 1
ATOM 1387 N N . GLU A 1 183 ? 10.420 0.186 -12.909 1.00 52.09 183 GLU A N 1
ATOM 1388 C CA . GLU A 1 183 ? 11.344 0.090 -14.024 1.00 52.09 183 GLU A CA 1
ATOM 1389 C C . GLU A 1 183 ? 12.251 1.311 -13.955 1.00 52.09 183 GLU A C 1
ATOM 1391 O O . GLU A 1 183 ? 11.799 2.458 -13.994 1.00 52.09 183 GLU A O 1
ATOM 1396 N N . ASP A 1 184 ? 13.526 1.042 -13.737 1.00 50.44 184 ASP A N 1
ATOM 1397 C CA . ASP A 1 184 ? 14.552 2.052 -13.599 1.00 50.44 184 ASP A CA 1
ATOM 1398 C C . ASP A 1 184 ? 14.813 2.620 -14.998 1.00 50.44 184 ASP A C 1
ATOM 1400 O O . ASP A 1 184 ? 15.688 2.166 -15.729 1.00 50.44 184 ASP A O 1
ATOM 1404 N N . ARG A 1 185 ? 13.978 3.577 -15.415 1.00 53.59 185 ARG A N 1
ATOM 1405 C CA . ARG A 1 185 ? 14.077 4.257 -16.718 1.00 53.59 185 ARG A CA 1
ATOM 1406 C C . ARG A 1 185 ? 15.338 5.123 -16.847 1.00 53.59 185 ARG A C 1
ATOM 1408 O O . ARG A 1 185 ? 15.494 5.823 -17.837 1.00 53.59 185 ARG A O 1
ATOM 1415 N N . LEU A 1 186 ? 16.211 5.113 -15.840 1.00 51.19 186 LEU A N 1
ATOM 1416 C CA . LEU A 1 186 ? 17.381 5.977 -15.722 1.00 51.19 186 LEU A CA 1
ATOM 1417 C C . LEU A 1 186 ? 18.610 5.195 -15.242 1.00 51.19 186 LEU A C 1
ATOM 1419 O O . LEU A 1 186 ? 19.372 5.672 -14.403 1.00 51.19 186 LEU A O 1
ATOM 1423 N N . LYS A 1 187 ? 18.845 4.004 -15.797 1.00 53.22 187 LYS A N 1
ATOM 1424 C CA . LYS A 1 187 ? 20.177 3.395 -15.730 1.00 53.22 187 LYS A CA 1
ATOM 1425 C C . LYS A 1 187 ? 20.913 3.655 -17.040 1.00 53.22 187 LYS A C 1
ATOM 1427 O O . LYS A 1 187 ? 20.645 2.940 -18.005 1.00 53.22 187 LYS A O 1
ATOM 1432 N N . PRO A 1 188 ? 21.862 4.611 -17.099 1.00 46.25 188 PRO A N 1
ATOM 1433 C CA . PRO A 1 188 ? 22.914 4.515 -18.094 1.00 46.25 188 PRO A CA 1
ATOM 1434 C C . PRO A 1 188 ? 23.616 3.183 -17.833 1.00 46.25 188 PRO A C 1
ATOM 1436 O O . PRO A 1 188 ? 24.099 2.932 -16.724 1.00 46.25 188 PRO A O 1
ATOM 1439 N N . ASN A 1 189 ? 23.592 2.292 -18.820 1.00 44.41 189 ASN A N 1
ATOM 1440 C CA . ASN A 1 189 ? 24.334 1.048 -18.755 1.00 44.41 189 ASN A CA 1
ATOM 1441 C C . ASN A 1 189 ? 25.826 1.393 -18.810 1.00 44.41 189 ASN A C 1
ATOM 1443 O O . ASN A 1 189 ? 26.440 1.417 -19.873 1.00 44.41 189 ASN A O 1
ATOM 1447 N N . LEU A 1 190 ? 26.408 1.721 -17.658 1.00 48.56 190 LEU A N 1
ATOM 1448 C CA . LEU A 1 190 ? 27.849 1.801 -17.510 1.00 48.56 190 LEU A CA 1
ATOM 1449 C C . LEU A 1 190 ? 28.368 0.367 -17.365 1.00 48.56 190 LEU A C 1
ATOM 1451 O O . LEU A 1 190 ? 28.764 -0.065 -16.280 1.00 48.56 190 LEU A O 1
ATOM 1455 N N . ASP A 1 191 ? 28.311 -0.373 -18.475 1.00 47.72 191 ASP A N 1
ATOM 1456 C CA . ASP A 1 191 ? 29.098 -1.583 -18.682 1.00 47.72 191 ASP A CA 1
ATOM 1457 C C . ASP A 1 191 ? 30.549 -1.209 -18.358 1.00 47.72 191 ASP A C 1
ATOM 1459 O O . ASP A 1 191 ? 31.190 -0.461 -19.100 1.00 47.72 191 ASP A O 1
ATOM 1463 N N . LYS A 1 192 ? 31.068 -1.703 -17.228 1.00 51.47 192 LYS A N 1
ATOM 1464 C CA . LYS A 1 192 ? 32.429 -1.406 -16.744 1.00 51.47 192 LYS A CA 1
ATOM 1465 C C . LYS A 1 192 ? 33.542 -1.891 -17.689 1.00 51.47 192 LYS A C 1
ATOM 1467 O O . LYS A 1 192 ? 34.703 -1.589 -17.443 1.00 51.47 192 LYS A O 1
ATOM 1472 N N . ASP A 1 193 ? 33.180 -2.579 -18.768 1.00 56.28 193 ASP A N 1
ATOM 1473 C CA . ASP A 1 193 ? 34.075 -3.090 -19.808 1.00 56.28 193 ASP A CA 1
ATOM 1474 C C . ASP A 1 193 ? 34.094 -2.250 -21.094 1.00 56.28 193 ASP A C 1
ATOM 1476 O O . ASP A 1 193 ? 34.914 -2.491 -21.982 1.00 56.28 193 ASP A O 1
ATOM 1480 N N . LYS A 1 194 ? 33.228 -1.238 -21.234 1.00 54.66 194 LYS A N 1
ATOM 1481 C CA . LYS A 1 194 ? 33.260 -0.351 -22.403 1.00 54.66 194 LYS A CA 1
ATOM 1482 C C . LYS A 1 194 ? 34.039 0.902 -22.050 1.00 54.66 194 LYS A C 1
ATOM 1484 O O . LYS A 1 194 ? 33.650 1.657 -21.166 1.00 54.66 194 LYS A O 1
ATOM 1489 N N . ASN A 1 195 ? 35.153 1.088 -22.758 1.00 54.47 195 ASN A N 1
ATOM 1490 C CA . ASN A 1 195 ? 36.075 2.215 -22.632 1.00 54.47 195 ASN A CA 1
ATOM 1491 C C . ASN A 1 195 ? 35.354 3.521 -22.248 1.00 54.47 195 ASN A C 1
ATOM 1493 O O . ASN A 1 195 ? 34.336 3.836 -22.865 1.00 54.47 195 ASN A O 1
ATOM 1497 N N . PRO A 1 196 ? 35.879 4.323 -21.307 1.00 57.44 196 PRO A N 1
ATOM 1498 C CA . PRO A 1 196 ? 35.213 5.535 -20.817 1.00 57.44 196 PRO A CA 1
ATOM 1499 C C . PRO A 1 196 ? 34.769 6.506 -21.933 1.00 57.44 196 PRO A C 1
ATOM 1501 O O . PRO A 1 196 ? 33.756 7.184 -21.787 1.00 57.44 196 PRO A O 1
ATOM 1504 N N . MET A 1 197 ? 35.446 6.516 -23.092 1.00 56.91 197 MET A N 1
ATOM 1505 C CA . MET A 1 197 ? 35.009 7.263 -24.286 1.00 56.91 197 MET A CA 1
ATOM 1506 C C . MET A 1 197 ? 33.715 6.733 -24.932 1.00 56.91 197 MET A C 1
ATOM 1508 O O . MET A 1 197 ? 32.920 7.524 -25.434 1.00 56.91 197 MET A O 1
ATOM 1512 N N . ALA A 1 198 ? 33.483 5.420 -24.929 1.00 59.94 198 ALA A N 1
ATOM 1513 C CA . ALA A 1 198 ? 32.283 4.803 -25.493 1.00 59.94 198 ALA A CA 1
ATOM 1514 C C . ALA A 1 198 ? 31.051 5.052 -24.608 1.00 59.94 198 ALA A C 1
ATOM 1516 O O . ALA A 1 198 ? 29.983 5.355 -25.133 1.00 59.94 198 ALA A O 1
ATOM 1517 N N . GLY A 1 199 ? 31.216 5.011 -23.279 1.00 63.00 199 GLY A N 1
ATOM 1518 C CA . GLY A 1 199 ? 30.138 5.331 -22.334 1.00 63.00 199 GLY A CA 1
ATOM 1519 C C . GLY A 1 199 ? 29.666 6.786 -22.437 1.00 63.00 199 GLY A C 1
ATOM 1520 O O . GLY A 1 199 ? 28.470 7.055 -22.373 1.00 63.00 199 GLY A O 1
ATOM 1521 N N . ILE A 1 200 ? 30.591 7.724 -22.682 1.00 66.12 200 ILE A N 1
ATOM 1522 C CA . ILE A 1 200 ? 30.254 9.133 -22.940 1.00 66.12 200 ILE A CA 1
ATOM 1523 C C . ILE A 1 200 ? 29.497 9.301 -24.268 1.00 66.12 200 ILE A C 1
ATOM 1525 O O . ILE A 1 200 ? 28.538 10.069 -24.330 1.00 66.12 200 ILE A O 1
ATOM 1529 N N . MET A 1 201 ? 29.901 8.590 -25.326 1.00 64.75 201 MET A N 1
ATOM 1530 C CA . MET A 1 201 ? 29.274 8.710 -26.646 1.00 64.75 201 MET A CA 1
ATOM 1531 C C . MET A 1 201 ? 27.843 8.153 -26.655 1.00 64.75 201 MET A C 1
ATOM 1533 O O . MET A 1 201 ? 26.966 8.739 -27.288 1.00 64.75 201 MET A O 1
ATOM 1537 N N . ASP A 1 202 ? 27.599 7.065 -25.925 1.00 67.19 202 ASP A N 1
ATOM 1538 C CA . ASP A 1 202 ? 26.271 6.461 -25.782 1.00 67.19 202 ASP A CA 1
ATOM 1539 C C . ASP A 1 202 ? 25.332 7.351 -24.949 1.00 67.19 202 ASP A C 1
ATOM 1541 O O . ASP A 1 202 ? 24.201 7.621 -25.351 1.00 67.19 202 ASP A O 1
ATOM 1545 N N . LEU A 1 203 ? 25.847 7.939 -23.861 1.00 65.94 203 LEU A N 1
ATOM 1546 C CA . LEU A 1 203 ? 25.125 8.925 -23.051 1.00 65.94 203 LEU A CA 1
ATOM 1547 C C . LEU A 1 203 ? 24.731 10.171 -23.866 1.00 65.94 203 LEU A C 1
ATOM 1549 O O . LEU A 1 203 ? 23.597 10.642 -23.771 1.00 65.94 203 LEU A O 1
ATOM 1553 N N . MET A 1 204 ? 25.648 10.697 -24.687 1.00 63.72 204 MET A N 1
ATOM 1554 C CA . MET A 1 204 ? 25.379 11.854 -25.550 1.00 63.72 204 MET A CA 1
ATOM 1555 C C . MET A 1 204 ? 24.393 11.533 -26.678 1.00 63.72 204 MET A C 1
ATOM 1557 O O . MET A 1 204 ? 23.581 12.388 -27.029 1.00 63.72 204 MET A O 1
ATOM 1561 N N . LYS A 1 205 ? 24.429 10.314 -27.229 1.00 66.88 205 LYS A N 1
ATOM 1562 C CA . LYS A 1 205 ? 23.468 9.867 -28.246 1.00 66.88 205 LYS A CA 1
ATOM 1563 C C . LYS A 1 205 ? 22.060 9.768 -27.664 1.00 66.88 205 LYS A C 1
ATOM 1565 O O . LYS A 1 205 ? 21.130 10.315 -28.248 1.00 66.88 205 LYS A O 1
ATOM 1570 N N . ASN A 1 206 ? 21.925 9.171 -26.484 1.00 67.19 206 ASN A N 1
ATOM 1571 C CA . ASN A 1 206 ? 20.630 9.033 -25.827 1.00 67.19 206 ASN A CA 1
ATOM 1572 C C . ASN A 1 206 ? 20.020 10.409 -25.476 1.00 67.19 206 ASN A C 1
ATOM 1574 O O . ASN A 1 206 ? 18.819 10.611 -25.621 1.00 67.19 206 ASN A O 1
ATOM 1578 N N . MET A 1 207 ? 20.848 11.402 -25.113 1.00 63.09 207 MET A N 1
ATOM 1579 C CA . MET A 1 207 ? 20.391 12.791 -24.928 1.00 63.09 207 MET A CA 1
ATOM 1580 C C . MET A 1 207 ? 20.032 13.523 -26.236 1.00 63.09 207 MET A C 1
ATOM 1582 O O . MET A 1 207 ? 19.243 14.464 -26.204 1.00 63.09 207 MET A O 1
ATOM 1586 N N . TYR A 1 208 ? 20.597 13.128 -27.380 1.00 62.34 208 TYR A N 1
ATOM 1587 C CA . TYR A 1 208 ? 20.244 13.685 -28.692 1.00 62.34 208 TYR A CA 1
ATOM 1588 C C . TYR A 1 208 ? 18.944 13.083 -29.243 1.00 62.34 208 TYR A C 1
ATOM 1590 O O . TYR A 1 208 ? 18.178 13.758 -29.927 1.00 62.34 208 TYR A O 1
ATOM 1598 N N . GLU A 1 209 ? 18.674 11.811 -28.969 1.00 65.56 209 GLU A N 1
ATOM 1599 C CA . GLU A 1 209 ? 17.458 11.145 -29.442 1.00 65.56 209 GLU A CA 1
ATOM 1600 C C . GLU A 1 209 ? 16.224 11.623 -28.658 1.00 65.56 209 GLU A C 1
ATOM 1602 O O . GLU A 1 209 ? 15.247 12.041 -29.288 1.00 65.56 209 GLU A O 1
ATOM 1607 N N . ASP A 1 210 ? 16.331 11.713 -27.326 1.00 63.28 210 ASP A N 1
ATOM 1608 C CA . ASP A 1 210 ? 15.227 12.084 -26.421 1.00 63.28 210 ASP A CA 1
ATOM 1609 C C . ASP A 1 210 ? 15.127 13.592 -26.094 1.00 63.28 210 ASP A C 1
ATOM 1611 O O . ASP A 1 210 ? 14.160 14.030 -25.468 1.00 63.28 210 ASP A O 1
ATOM 1615 N N . GLY A 1 211 ? 16.122 14.399 -26.478 1.00 59.88 211 GLY A N 1
ATOM 1616 C CA . GLY A 1 211 ? 16.175 15.832 -26.169 1.00 59.88 211 GLY A CA 1
ATOM 1617 C C . GLY A 1 211 ? 15.303 16.718 -27.072 1.00 59.88 211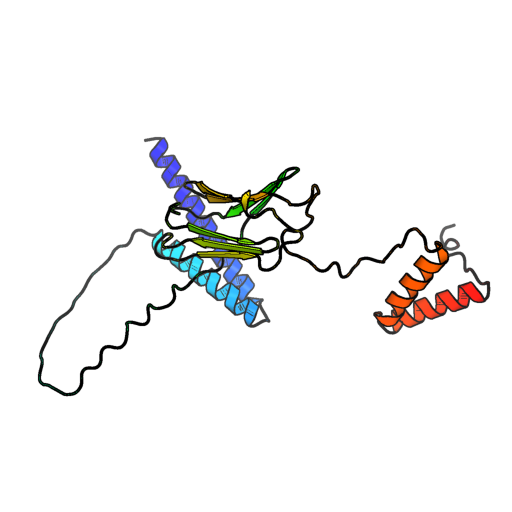 GLY A C 1
ATOM 1618 O O . GLY A 1 211 ? 14.989 16.372 -28.205 1.00 59.88 211 GLY A O 1
ATOM 1619 N N . ASP A 1 212 ? 14.956 17.902 -26.571 1.00 62.50 212 ASP A N 1
ATOM 1620 C CA . ASP A 1 212 ? 14.442 19.054 -27.333 1.00 62.50 212 ASP A CA 1
ATOM 1621 C C . ASP A 1 212 ? 15.455 19.496 -28.426 1.00 62.50 212 ASP A C 1
ATOM 1623 O O . ASP A 1 212 ? 16.666 19.301 -28.263 1.00 62.50 212 ASP A O 1
ATOM 1627 N N . ASP A 1 213 ? 14.989 20.085 -29.535 1.00 67.62 213 ASP A N 1
ATOM 1628 C CA . ASP A 1 213 ? 15.819 20.586 -30.646 1.00 67.62 213 ASP A CA 1
ATOM 1629 C C . ASP A 1 213 ? 16.993 21.492 -30.200 1.00 67.62 213 ASP A C 1
ATOM 1631 O O . ASP A 1 213 ? 18.087 21.416 -30.777 1.00 67.62 213 ASP A O 1
ATOM 1635 N N . ASP A 1 214 ? 16.839 22.292 -29.141 1.00 63.50 214 ASP A N 1
ATOM 1636 C CA . ASP A 1 214 ? 17.908 23.131 -28.577 1.00 63.50 214 ASP A CA 1
ATOM 1637 C C . ASP A 1 214 ? 19.014 22.304 -27.892 1.00 63.50 214 ASP A C 1
ATOM 1639 O O . ASP A 1 214 ? 20.215 22.599 -28.004 1.00 63.50 214 ASP A O 1
ATOM 1643 N N . MET A 1 215 ? 18.641 21.202 -27.237 1.00 66.25 215 MET A N 1
ATOM 1644 C CA . MET A 1 215 ? 19.588 20.272 -26.617 1.00 66.25 215 MET A CA 1
ATOM 1645 C C . MET A 1 215 ? 20.348 19.478 -27.686 1.00 66.25 215 MET A C 1
ATOM 1647 O O . MET A 1 215 ? 21.575 19.350 -27.613 1.00 66.25 215 MET A O 1
ATOM 1651 N N . LYS A 1 216 ? 19.646 19.047 -28.743 1.00 70.06 216 LYS A N 1
ATOM 1652 C CA . LYS A 1 216 ? 20.238 18.380 -29.914 1.00 70.06 216 LYS A CA 1
ATOM 1653 C C . LYS A 1 216 ? 21.288 19.246 -30.593 1.00 70.06 216 LYS A C 1
ATOM 1655 O O . LYS A 1 216 ? 22.385 18.774 -30.904 1.00 70.06 216 LYS A O 1
ATOM 1660 N N . LYS A 1 217 ? 20.983 20.532 -30.782 1.00 72.44 217 LYS A N 1
ATOM 1661 C CA . LYS A 1 217 ? 21.895 21.502 -31.398 1.00 72.44 217 LYS A CA 1
ATOM 1662 C C . LYS A 1 217 ? 23.145 21.730 -30.551 1.00 72.44 217 LYS A C 1
ATOM 1664 O O . LYS A 1 217 ? 24.246 21.825 -31.093 1.00 72.44 217 LYS A O 1
ATOM 1669 N N . THR A 1 218 ? 22.992 21.759 -29.229 1.00 70.00 218 THR A N 1
ATOM 1670 C CA . THR A 1 218 ? 24.105 21.932 -28.286 1.00 70.00 218 THR A CA 1
ATOM 1671 C C . THR A 1 218 ? 25.040 20.719 -28.281 1.00 70.00 218 THR A C 1
ATOM 1673 O O . THR A 1 218 ? 26.258 20.883 -28.354 1.00 70.00 218 THR A O 1
ATOM 1676 N N . ILE A 1 219 ? 24.491 19.500 -28.289 1.00 67.31 219 ILE A N 1
ATOM 1677 C CA . ILE A 1 219 ? 25.278 18.257 -28.351 1.00 67.31 219 ILE A CA 1
ATOM 1678 C C . ILE A 1 219 ? 25.980 18.121 -29.711 1.00 67.31 219 ILE A C 1
ATOM 1680 O O . ILE A 1 219 ? 27.173 17.822 -29.760 1.00 67.31 219 ILE A O 1
ATOM 1684 N N . ALA A 1 220 ? 25.287 18.419 -30.816 1.00 69.19 220 ALA A N 1
ATOM 1685 C CA . ALA A 1 220 ? 25.879 18.408 -32.157 1.00 69.19 220 ALA A CA 1
ATOM 1686 C C . ALA A 1 220 ? 27.036 19.415 -32.292 1.00 69.19 220 ALA A C 1
ATOM 1688 O O . ALA A 1 220 ? 28.067 19.115 -32.905 1.00 69.19 220 ALA A O 1
ATOM 1689 N N . LYS A 1 221 ? 26.893 20.595 -31.673 1.00 72.25 221 LYS A N 1
ATOM 1690 C CA . LYS A 1 221 ? 27.952 21.606 -31.604 1.00 72.25 221 LYS A CA 1
ATOM 1691 C C . LYS A 1 221 ? 29.154 21.103 -30.805 1.00 72.25 221 LYS A C 1
ATOM 1693 O O . LYS A 1 221 ? 30.267 21.153 -31.316 1.00 72.25 221 LYS A O 1
ATOM 1698 N N . ALA A 1 222 ? 28.936 20.536 -29.618 1.00 68.25 222 ALA A N 1
ATOM 1699 C CA . ALA A 1 222 ? 30.008 19.975 -28.794 1.00 68.25 222 ALA A CA 1
ATOM 1700 C C . ALA A 1 222 ? 30.770 18.839 -29.507 1.00 68.25 222 ALA A C 1
ATOM 1702 O O . ALA A 1 222 ? 31.994 18.759 -29.411 1.00 68.25 222 ALA A O 1
ATOM 1703 N N . TRP A 1 223 ? 30.073 17.996 -30.276 1.00 69.44 223 TRP A N 1
ATOM 1704 C CA . TRP A 1 223 ? 30.690 16.914 -31.052 1.00 69.44 223 TRP A CA 1
ATOM 1705 C C . TRP A 1 223 ? 31.547 17.439 -32.215 1.00 69.44 223 TRP A C 1
ATOM 1707 O O . TRP A 1 223 ? 32.639 16.931 -32.482 1.00 69.44 223 TRP A O 1
ATOM 1717 N N . THR A 1 224 ? 31.079 18.501 -32.875 1.00 69.88 224 THR A N 1
ATOM 1718 C CA . THR A 1 224 ? 31.804 19.181 -33.960 1.00 69.88 224 THR A CA 1
ATOM 1719 C C . THR A 1 224 ? 33.032 19.933 -33.434 1.00 69.88 224 THR A C 1
ATOM 1721 O O . THR A 1 224 ? 34.110 19.855 -34.031 1.00 69.88 224 THR A O 1
ATOM 1724 N N . ASP A 1 225 ? 32.910 20.603 -32.288 1.00 68.12 225 ASP A N 1
ATOM 1725 C CA . ASP A 1 225 ? 33.999 21.346 -31.643 1.00 68.12 225 ASP A CA 1
ATOM 1726 C C . ASP A 1 225 ? 35.089 20.395 -31.108 1.00 68.12 225 ASP A C 1
ATOM 1728 O O . ASP A 1 225 ? 36.281 20.631 -31.322 1.00 68.12 225 ASP A O 1
ATOM 1732 N N . ALA A 1 226 ? 34.697 19.252 -30.528 1.00 63.09 226 ALA A N 1
ATOM 1733 C CA . ALA A 1 226 ? 35.629 18.213 -30.085 1.00 63.09 226 ALA A CA 1
ATOM 1734 C C . ALA A 1 226 ? 36.393 17.556 -31.251 1.00 63.09 226 ALA A C 1
ATOM 1736 O O . ALA A 1 226 ? 37.584 17.272 -31.126 1.00 63.09 226 ALA A O 1
ATOM 1737 N N . ARG A 1 227 ? 35.743 17.338 -32.407 1.00 58.97 227 ARG A N 1
ATOM 1738 C CA . ARG A 1 227 ? 36.383 16.727 -33.590 1.00 58.97 227 ARG A CA 1
ATOM 1739 C C . ARG A 1 227 ? 37.263 17.701 -34.374 1.00 58.97 227 ARG A C 1
ATOM 1741 O O . ARG A 1 227 ? 38.216 17.277 -35.020 1.00 58.97 227 ARG A O 1
ATOM 1748 N N . SER A 1 228 ? 36.952 18.994 -34.318 1.00 64.19 228 SER A N 1
ATOM 1749 C CA . SER A 1 228 ? 37.724 20.051 -34.984 1.00 64.19 228 SER A CA 1
ATOM 1750 C C . SER A 1 228 ? 38.910 20.565 -34.156 1.00 64.19 228 SER A C 1
ATOM 1752 O O . SER A 1 228 ? 39.619 21.463 -34.607 1.00 64.19 228 SER A O 1
ATOM 1754 N N . GLY A 1 229 ? 39.148 20.007 -32.959 1.00 56.66 229 GLY A N 1
ATOM 1755 C CA . GLY A 1 229 ? 40.267 20.384 -32.089 1.00 56.66 229 GLY A CA 1
ATOM 1756 C C . GLY A 1 229 ? 40.127 21.769 -31.448 1.00 56.66 229 GLY A C 1
ATOM 1757 O O . GLY A 1 229 ? 41.060 22.245 -30.805 1.00 56.66 229 GLY A O 1
ATOM 1758 N N . LYS A 1 230 ? 38.965 22.421 -31.581 1.00 55.41 230 LYS A N 1
ATOM 1759 C CA . LYS A 1 230 ? 38.642 23.666 -30.878 1.00 55.41 230 LYS A CA 1
ATOM 1760 C C . LYS A 1 230 ? 38.030 23.329 -29.522 1.00 55.41 230 LYS A C 1
ATOM 1762 O O . LYS A 1 230 ? 36.847 23.551 -29.288 1.00 55.41 230 LYS A O 1
ATOM 1767 N N . ALA A 1 231 ? 38.842 22.808 -28.607 1.00 46.31 231 ALA A N 1
ATOM 1768 C CA . ALA A 1 231 ? 38.475 22.823 -27.197 1.00 46.31 231 ALA A CA 1
ATOM 1769 C C . ALA A 1 231 ? 38.498 24.286 -26.725 1.00 46.31 231 ALA A C 1
ATOM 1771 O O . ALA A 1 231 ? 39.546 24.826 -26.376 1.00 46.31 231 ALA A O 1
ATOM 1772 N N . ALA A 1 232 ? 37.350 24.964 -26.785 1.00 52.69 232 ALA A N 1
ATOM 1773 C CA . ALA A 1 232 ? 37.169 26.208 -26.057 1.00 52.69 232 ALA A CA 1
ATOM 1774 C C . ALA A 1 232 ? 37.188 25.857 -24.566 1.00 52.69 232 ALA A C 1
ATOM 1776 O O . ALA A 1 232 ? 36.253 25.243 -24.060 1.00 52.69 232 ALA A O 1
ATOM 1777 N N . ASP A 1 233 ? 38.290 26.195 -23.900 1.00 50.72 233 ASP A N 1
ATOM 1778 C CA . ASP A 1 233 ? 38.446 26.091 -22.453 1.00 50.72 233 ASP A CA 1
ATOM 1779 C C . ASP A 1 233 ? 37.326 26.893 -21.755 1.00 50.72 233 ASP A C 1
ATOM 1781 O O . ASP A 1 233 ? 37.297 28.126 -21.874 1.00 50.72 233 ASP A O 1
ATOM 1785 N N . PRO A 1 234 ? 36.383 26.240 -21.049 1.00 48.75 234 PRO A N 1
ATOM 1786 C CA . PRO A 1 234 ? 35.271 26.930 -20.409 1.00 48.75 234 PRO A CA 1
ATOM 1787 C C . PRO A 1 234 ? 35.688 27.690 -19.135 1.00 48.75 234 PRO A C 1
ATOM 1789 O O . PRO A 1 234 ? 34.836 28.302 -18.495 1.00 48.75 234 PRO A O 1
ATOM 1792 N N . LEU A 1 235 ? 36.976 27.704 -18.765 1.00 51.25 235 LEU A N 1
ATOM 1793 C CA . LEU A 1 235 ? 37.486 28.386 -17.569 1.00 51.25 235 LEU A CA 1
ATOM 1794 C C . LEU A 1 235 ? 38.098 29.774 -17.816 1.00 51.25 235 LEU A C 1
ATOM 1796 O O . LEU A 1 235 ? 38.515 30.435 -16.866 1.00 51.25 235 LEU A O 1
ATOM 1800 N N . LYS A 1 236 ? 38.076 30.306 -19.045 1.00 48.19 236 L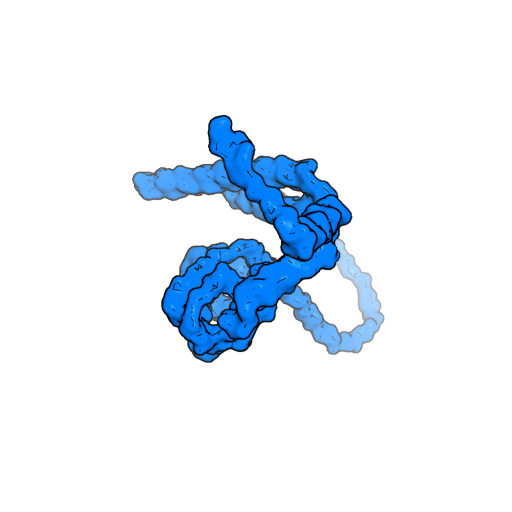YS A N 1
ATOM 1801 C CA . LYS A 1 236 ? 38.636 31.644 -19.342 1.00 48.19 236 LYS A CA 1
ATOM 1802 C C . LYS A 1 236 ? 37.735 32.835 -18.950 1.00 48.19 236 LYS A C 1
ATOM 1804 O O . LYS A 1 236 ? 37.975 33.955 -19.393 1.00 48.19 236 LYS A O 1
ATOM 1809 N N . GLY A 1 237 ? 36.689 32.605 -18.154 1.00 46.72 237 GLY A N 1
ATOM 1810 C CA . GLY A 1 237 ? 35.762 33.643 -17.677 1.00 46.72 237 GLY A CA 1
ATOM 1811 C C . GLY A 1 237 ? 35.991 34.113 -16.237 1.00 46.72 237 GLY A C 1
ATOM 1812 O O . GLY A 1 237 ? 35.363 35.080 -15.823 1.00 46.72 237 GLY A O 1
ATOM 1813 N N . TYR A 1 238 ? 36.872 33.458 -15.478 1.00 48.41 238 TYR A N 1
ATOM 1814 C CA . TYR A 1 238 ? 37.203 33.846 -14.105 1.00 48.41 238 TYR A CA 1
ATOM 1815 C C . TYR A 1 238 ? 38.695 34.154 -13.996 1.00 48.41 238 TYR A C 1
ATOM 1817 O O . TYR A 1 238 ? 39.497 33.308 -13.602 1.00 48.41 238 TYR A O 1
ATOM 1825 N N . ARG A 1 239 ? 39.075 35.377 -14.360 1.00 40.25 239 ARG A N 1
ATOM 1826 C CA . ARG A 1 239 ? 40.305 35.988 -13.862 1.00 40.25 239 ARG A CA 1
ATOM 1827 C C . ARG A 1 239 ? 40.106 37.476 -13.659 1.00 40.25 239 ARG A C 1
ATOM 1829 O O . ARG A 1 239 ? 39.455 38.086 -14.532 1.00 40.25 239 ARG A O 1
#

Foldseek 3Di:
DVVVVVVVVVLVVVLVVLVVVLVVLVVVLVVDPDPVSNVVSVVVNVVSVVVNVVSDDDDDDDDDDDDDDDDDDDDDDDDDDDPPPDADADEQPDWDWDDDQFKIKIKAQAAPFDPVQWDWDDDQFWIWIWTPCRVHHIYIYIAPGFQGTWDRVPWDWDDDRGIIITMTTGPDGDDDPDGHNDDCPDDQPPPVPDPPVVSVVVVLVVCLVPDDPVSVVVSVVVVVCVVVVNPPDPPPPDD

Radius of gyration: 29.72 Å; Cα contacts (8 Å, |Δi|>4): 253; chains: 1; bounding box: 93×59×72 Å

pLDDT: mean 70.84, std 18.47, range [27.55, 93.81]

Mean predicted aligned error: 21.05 Å

Organism: NCBI:txid1678845